Protein AF-A0A1V3FPB1-F1 (afdb_monomer)

Radius of gyration: 21.56 Å; Cα contacts (8 Å, |Δi|>4): 449; chains: 1; bounding box: 82×45×50 Å

pLDDT: mean 92.17, std 13.86, range [39.84, 98.94]

Sequence (269 aa):
KDYQQQLERVFAETHEDAPASGDEGIRPAEDRDAAPKAPASTAISAEMLRAIGQAHLDVPEGFTVHPKLAALLERRAKMAVDGGIDWGFAELAAFGSLLMEGVPVRLAGQDSQRGTFTQRHSVFHDRITGETWAPLKHLSEDQAQFWVYNSLLSEYAALGFEYGYSVERSDALVLWEAQFGDFVNGAQTIIDEFISSADQKWSQTSSVVLLLPHGYEGQGPDHSSARIERFLQMCAEDNMRVVNPSTGANHFHVLREQAYARPRRPLIV

Solvent-accessible surface area (backbone atoms only — not comparable to full-atom values): 14692 Å² total; per-residue (Å²): 130,64,65,64,57,50,50,53,47,53,52,50,55,56,61,72,71,45,72,82,73,70,91,69,61,85,70,61,65,76,84,53,69,75,40,74,81,64,68,99,57,68,75,78,56,67,67,57,44,32,49,55,14,45,29,48,69,66,69,57,91,91,62,41,72,45,77,88,48,51,64,53,28,55,47,41,32,45,24,37,72,77,45,87,63,47,53,43,55,24,47,50,45,32,51,37,52,36,16,66,66,55,29,28,36,37,40,39,13,43,49,44,32,36,26,75,83,70,56,46,58,56,44,46,53,25,69,84,80,60,50,77,50,43,44,69,75,66,76,52,99,77,39,31,58,69,44,74,35,60,44,68,101,46,46,38,65,51,50,45,48,43,44,53,47,15,50,73,40,51,37,35,38,29,36,37,38,42,68,36,12,39,54,53,66,66,20,42,67,45,44,60,67,38,61,50,36,23,43,84,75,68,60,48,51,29,42,26,30,40,42,36,51,62,48,89,77,84,72,46,88,74,48,25,46,46,50,64,70,58,58,59,71,56,55,52,93,79,33,49,46,81,55,80,72,92,45,27,68,54,43,20,39,51,56,42,42,55,46,54,46,76,80,50,39,27,36,39,64

Secondary structure (DSSP, 8-state):
--HHHHHHHHHHHHHHSS-------S--GGGG--PPPPPS-S---HHHHHHHHHTTT-PPTT----HHHHHHHHHHHHHHHH----HHHHHHHHHHHHHHTT--EEEEETTTTT-TTS---SSEE-TTT--EE-GGGSS-TTPPPEEEEEPPS-HHHHHHHHHHHHHH-TTSEEEEE-SSGGGGGGGHHHIIIIITTHHHHH------EEE-----SSS-TTSS---HHHHHHH--TT--EE---SSHHHHHHHHHHHHH-SS---EE-

Foldseek 3Di:
DVVVVVVVVVVVVVVVPPDPPPPPDPPQLVVQQPADAADPALDDDLVQLLLLLVLLVCADPPFAFDPVCVVVSPVSNCCSNVNPDAQQSLQSSLQLVCQVVQFEEAEEEAVFCCALVSRHVQWTARPPPRDIDGSSCPSDPRGYHYHYDRDPPALQVQVLVLQVVQLNCVHHLGEYEYSALLCNVSNVCCVQVPQLPCCVVPVGAGLYEYHHHADDPPPDDSRHDNPLVVVVVSDDPPQAAEDDDPGSNVVSRVSNCSSNDPPRHYYYD

Mean predicted aligned error: 7.42 Å

InterPro domains:
  IPR005475 Transketolase-like, pyrimidine-binding domain [PF02779] (85-269)
  IPR005475 Transketolase-like, pyrimidine-binding domain [SM00861] (85-269)
  IPR011603 2-oxoglutarate dehydrogenase E1 component [PTHR23152] (2-269)
  IPR029061 Thiamin diphosphate-binding fold [SSF52518] (73-268)

Structure (mmCIF, N/CA/C/O backbone):
data_AF-A0A1V3FPB1-F1
#
_entry.id   AF-A0A1V3FPB1-F1
#
loop_
_atom_site.group_PDB
_atom_site.id
_atom_site.type_symbol
_atom_site.label_atom_id
_atom_site.label_alt_id
_atom_site.label_comp_id
_atom_site.label_asym_id
_atom_site.label_entity_id
_atom_site.label_seq_id
_atom_site.pdbx_PDB_ins_code
_atom_site.Cartn_x
_atom_site.Cartn_y
_atom_site.Cartn_z
_atom_site.occupancy
_atom_site.B_iso_or_equiv
_atom_site.auth_seq_id
_atom_site.auth_comp_id
_atom_site.auth_asym_id
_atom_site.auth_atom_id
_atom_site.pdbx_PDB_model_num
ATOM 1 N N . LYS A 1 1 ? 58.758 -1.751 9.151 1.00 55.22 1 LYS A N 1
ATOM 2 C CA . LYS A 1 1 ? 58.791 -3.097 8.527 1.00 55.22 1 LYS A CA 1
ATOM 3 C C . LYS A 1 1 ? 57.889 -4.112 9.242 1.00 55.22 1 LYS A C 1
ATOM 5 O O . LYS A 1 1 ? 57.584 -5.113 8.627 1.00 55.22 1 LYS A O 1
ATOM 10 N N . ASP A 1 2 ? 57.412 -3.825 10.458 1.00 70.88 2 ASP A N 1
ATOM 11 C CA . ASP A 1 2 ? 56.611 -4.752 11.284 1.00 70.88 2 ASP A CA 1
ATOM 12 C C . ASP A 1 2 ? 55.082 -4.665 11.043 1.00 70.88 2 ASP A C 1
ATOM 14 O O . ASP A 1 2 ? 54.335 -5.614 11.236 1.00 70.88 2 ASP A O 1
ATOM 18 N N . TYR A 1 3 ? 54.601 -3.521 10.540 1.00 64.44 3 TYR A N 1
ATOM 19 C CA . TYR A 1 3 ? 53.162 -3.260 10.387 1.00 64.44 3 TYR A CA 1
ATOM 20 C C . TYR A 1 3 ? 52.500 -4.068 9.257 1.00 64.44 3 TYR A C 1
ATOM 22 O O . TYR A 1 3 ? 51.349 -4.477 9.360 1.00 64.44 3 TYR A O 1
ATOM 30 N N . GLN A 1 4 ? 53.240 -4.324 8.175 1.00 71.75 4 GLN A N 1
ATOM 31 C CA . GLN A 1 4 ? 52.751 -5.105 7.035 1.00 71.75 4 GLN A CA 1
ATOM 32 C C . GLN A 1 4 ? 52.576 -6.583 7.403 1.00 71.75 4 GLN A C 1
ATOM 34 O O . GLN A 1 4 ? 51.576 -7.186 7.038 1.00 71.75 4 GLN A O 1
ATOM 39 N N . GLN A 1 5 ? 53.495 -7.123 8.208 1.00 80.06 5 GLN A N 1
ATOM 40 C CA . GLN A 1 5 ? 53.397 -8.489 8.724 1.00 80.06 5 GLN A CA 1
ATOM 41 C C . GLN A 1 5 ? 52.265 -8.635 9.743 1.00 80.06 5 GLN A C 1
ATOM 43 O O . GLN A 1 5 ? 51.590 -9.659 9.757 1.00 80.06 5 GLN A O 1
ATOM 48 N N . GLN A 1 6 ? 52.005 -7.608 10.559 1.00 76.56 6 GLN A N 1
ATOM 49 C CA . GLN A 1 6 ? 50.825 -7.593 11.426 1.00 76.56 6 GLN A CA 1
ATOM 50 C C . GLN A 1 6 ? 49.515 -7.576 10.632 1.00 76.56 6 GLN A C 1
ATOM 52 O O . GLN A 1 6 ? 48.596 -8.302 10.992 1.00 76.56 6 GLN A O 1
ATOM 57 N N . LEU A 1 7 ? 49.431 -6.803 9.544 1.00 73.25 7 LEU A N 1
ATOM 58 C CA . LEU A 1 7 ? 48.248 -6.784 8.678 1.00 73.25 7 LEU A CA 1
ATOM 59 C C . LEU A 1 7 ? 48.023 -8.124 7.972 1.00 73.25 7 LEU A C 1
ATOM 61 O O . LEU A 1 7 ? 46.902 -8.618 7.970 1.00 73.25 7 LEU A O 1
ATOM 65 N N . GLU A 1 8 ? 49.076 -8.731 7.422 1.00 77.62 8 GLU A N 1
ATOM 66 C CA . GLU A 1 8 ? 48.990 -10.054 6.786 1.00 77.62 8 GLU A CA 1
ATOM 67 C C . GLU A 1 8 ? 48.598 -11.143 7.786 1.00 77.62 8 GLU A C 1
ATOM 69 O O . GLU A 1 8 ? 47.796 -12.017 7.467 1.00 77.62 8 GLU A O 1
ATOM 74 N N . ARG A 1 9 ? 49.104 -11.061 9.020 1.00 79.44 9 ARG A N 1
ATOM 75 C CA . ARG A 1 9 ? 48.753 -11.997 10.087 1.00 79.44 9 ARG A CA 1
ATOM 76 C C . ARG A 1 9 ? 47.295 -11.856 10.523 1.00 79.44 9 ARG A C 1
ATOM 78 O O . ARG A 1 9 ? 46.610 -12.863 10.624 1.00 79.44 9 ARG A O 1
ATOM 85 N N . VAL A 1 10 ? 46.810 -10.631 10.740 1.00 75.12 10 VAL A N 1
ATOM 86 C CA . VAL A 1 10 ? 45.398 -10.385 11.089 1.00 75.12 10 VAL A CA 1
ATOM 87 C C . VAL A 1 10 ? 44.476 -10.804 9.938 1.00 75.12 10 VAL A C 1
ATOM 89 O O . VAL A 1 10 ? 43.414 -11.376 10.172 1.00 75.12 10 VAL A O 1
ATOM 92 N N . PHE A 1 11 ? 44.893 -10.578 8.689 1.00 72.75 11 PHE A N 1
ATOM 93 C CA . PHE A 1 11 ? 44.165 -11.038 7.506 1.00 72.75 11 PHE A CA 1
ATOM 94 C C . PHE A 1 11 ? 44.093 -12.571 7.428 1.00 72.75 11 PHE A C 1
ATOM 96 O O . PHE A 1 11 ? 43.028 -13.108 7.151 1.00 72.75 11 PHE A O 1
ATOM 103 N N . ALA A 1 12 ? 45.187 -13.279 7.721 1.00 74.25 12 ALA A N 1
ATOM 104 C CA . ALA A 1 12 ? 45.201 -14.741 7.760 1.00 74.25 12 ALA A CA 1
ATOM 105 C C . ALA A 1 12 ? 44.348 -15.308 8.912 1.00 74.25 12 ALA A C 1
ATOM 107 O O . ALA A 1 12 ? 43.534 -16.196 8.679 1.00 74.25 12 ALA A O 1
ATOM 108 N N . GLU A 1 13 ? 44.465 -14.746 10.121 1.00 75.31 13 GLU A N 1
ATOM 109 C CA . GLU A 1 13 ? 43.684 -15.163 11.299 1.00 75.31 13 GLU A CA 1
ATOM 110 C C . GLU A 1 13 ? 42.169 -14.967 11.066 1.00 75.31 13 GLU A C 1
ATOM 112 O O . GLU A 1 13 ? 41.367 -15.833 11.400 1.00 75.31 13 GLU A O 1
ATOM 117 N N . THR A 1 14 ? 41.764 -13.876 10.404 1.00 64.56 14 THR A N 1
ATOM 118 C CA . THR A 1 14 ? 40.348 -13.630 10.053 1.00 64.56 14 THR A CA 1
ATOM 119 C C . THR A 1 14 ? 39.824 -14.487 8.900 1.00 64.56 14 THR A C 1
ATOM 121 O O . THR A 1 14 ? 38.613 -14.681 8.802 1.00 64.56 14 THR A O 1
ATOM 124 N N . HIS A 1 15 ? 40.700 -15.008 8.038 1.00 64.88 15 HIS A N 1
ATOM 125 C CA . HIS A 1 15 ? 40.320 -15.932 6.967 1.00 64.88 15 HIS A CA 1
ATOM 126 C C . HIS A 1 15 ? 40.145 -17.370 7.470 1.00 64.88 15 HIS A C 1
ATOM 128 O O . HIS A 1 15 ? 39.297 -18.089 6.950 1.00 64.88 15 HIS A O 1
ATOM 134 N N . GLU A 1 16 ? 40.935 -17.789 8.465 1.00 55.69 16 GLU A N 1
ATOM 135 C CA . GLU A 1 16 ? 40.869 -19.143 9.034 1.00 55.69 16 GLU A CA 1
ATOM 136 C C . GLU A 1 16 ? 39.720 -19.316 10.046 1.00 55.69 16 GLU A C 1
ATOM 138 O O . GLU A 1 16 ? 39.147 -20.402 10.118 1.00 55.69 16 GLU A O 1
ATOM 143 N N . ASP A 1 17 ? 39.331 -18.252 10.763 1.00 49.91 17 ASP A N 1
ATOM 144 C CA . ASP A 1 17 ? 38.217 -18.264 11.733 1.00 49.91 17 ASP A CA 1
ATOM 145 C C . ASP A 1 17 ? 36.856 -17.856 11.138 1.00 49.91 17 ASP A C 1
ATOM 147 O O . ASP A 1 17 ? 35.832 -17.867 11.833 1.00 49.91 17 ASP A O 1
ATOM 151 N N . ALA A 1 18 ? 36.802 -17.508 9.850 1.00 42.56 18 ALA A N 1
ATOM 152 C CA . ALA A 1 18 ? 35.526 -17.376 9.169 1.00 42.56 18 ALA A CA 1
ATOM 153 C C . ALA A 1 18 ? 34.916 -18.784 9.043 1.00 42.56 18 ALA A C 1
ATOM 155 O O . ALA A 1 18 ? 35.534 -19.650 8.416 1.00 42.56 18 ALA A O 1
ATOM 156 N N . PRO A 1 19 ? 33.715 -19.059 9.600 1.00 44.69 19 PRO A N 1
ATOM 157 C CA . PRO A 1 19 ? 33.009 -20.276 9.228 1.00 44.69 19 PRO A CA 1
ATOM 158 C C . PRO A 1 19 ? 32.942 -20.270 7.709 1.00 44.69 19 PRO A C 1
ATOM 160 O O . PRO A 1 19 ? 32.634 -19.219 7.149 1.00 44.69 19 PRO A O 1
ATOM 163 N N . ALA A 1 20 ? 33.285 -21.392 7.066 1.00 45.34 20 ALA A N 1
ATOM 164 C CA . ALA A 1 20 ? 33.172 -21.535 5.624 1.00 45.34 20 ALA A CA 1
ATOM 165 C C . ALA A 1 20 ? 31.785 -21.026 5.232 1.00 45.34 20 ALA A C 1
ATOM 167 O O . ALA A 1 20 ? 30.780 -21.698 5.473 1.00 45.34 20 ALA A O 1
ATOM 168 N N . SER A 1 21 ? 31.728 -19.790 4.731 1.00 46.03 21 SER A N 1
ATOM 169 C CA . SER A 1 21 ? 30.530 -19.244 4.142 1.00 46.03 21 SER A CA 1
ATOM 170 C C . SER A 1 21 ? 30.320 -20.180 2.983 1.00 46.03 21 SER A C 1
ATOM 172 O O . SER A 1 21 ? 31.129 -20.184 2.051 1.00 46.03 21 SER A O 1
ATOM 174 N N . GLY A 1 22 ? 29.338 -21.071 3.133 1.00 39.84 22 GLY A N 1
ATOM 175 C CA . GLY A 1 22 ? 28.936 -21.953 2.064 1.00 39.84 22 GLY A CA 1
ATOM 176 C C . GLY A 1 22 ? 28.881 -21.100 0.814 1.00 39.84 22 GLY A C 1
ATOM 177 O O . GLY A 1 22 ? 28.369 -19.978 0.853 1.00 39.84 22 GLY A O 1
ATOM 178 N N . ASP A 1 23 ? 29.502 -21.607 -0.241 1.00 42.16 23 ASP A N 1
ATOM 179 C CA . ASP A 1 23 ? 29.304 -21.152 -1.604 1.00 42.16 23 ASP A CA 1
ATOM 180 C C . ASP A 1 23 ? 27.826 -21.361 -1.953 1.00 42.16 23 ASP A C 1
ATOM 182 O O . ASP A 1 23 ? 27.422 -22.264 -2.673 1.00 42.16 23 ASP A O 1
ATOM 186 N N . GLU A 1 24 ? 26.984 -20.561 -1.324 1.00 42.88 24 GLU A N 1
ATOM 187 C CA . GLU A 1 24 ? 25.647 -20.277 -1.752 1.00 42.88 24 GLU A CA 1
ATOM 188 C C . GLU A 1 24 ? 25.773 -18.966 -2.501 1.00 42.88 24 GLU A C 1
ATOM 190 O O . GLU A 1 24 ? 25.314 -17.908 -2.064 1.00 42.88 24 GLU A O 1
ATOM 195 N N . GLY A 1 25 ? 26.423 -19.045 -3.668 1.00 46.31 25 GLY A N 1
ATOM 196 C CA . GLY A 1 25 ? 26.103 -18.129 -4.749 1.00 46.31 25 GLY A CA 1
ATOM 197 C C . GLY A 1 25 ? 24.585 -17.960 -4.828 1.00 46.31 25 GLY A C 1
ATOM 198 O O . GLY A 1 25 ? 23.847 -18.869 -4.444 1.00 46.31 25 GLY A O 1
ATOM 199 N N . ILE A 1 26 ? 24.136 -16.775 -5.260 1.00 48.41 26 ILE A N 1
ATOM 200 C CA . ILE A 1 26 ? 22.721 -16.380 -5.369 1.00 48.41 26 ILE A CA 1
ATOM 201 C C . ILE A 1 26 ? 21.882 -17.604 -5.751 1.00 48.41 26 ILE A C 1
ATOM 203 O O . ILE A 1 26 ? 21.909 -18.043 -6.902 1.00 48.41 26 ILE A O 1
ATOM 207 N N . ARG A 1 27 ? 21.213 -18.212 -4.758 1.00 46.31 27 ARG A N 1
ATOM 208 C CA . ARG A 1 27 ? 20.414 -19.413 -5.002 1.00 46.31 27 ARG A CA 1
ATOM 209 C C . ARG A 1 27 ? 19.373 -19.041 -6.063 1.00 46.31 27 ARG A C 1
ATOM 211 O O . ARG A 1 27 ? 18.762 -17.976 -5.908 1.00 46.31 27 ARG A O 1
ATOM 218 N N . PRO A 1 28 ? 19.165 -19.861 -7.108 1.00 48.88 28 PRO A N 1
ATOM 219 C CA . PRO A 1 28 ? 18.170 -19.577 -8.134 1.00 48.88 28 PRO A CA 1
ATOM 220 C C . PRO A 1 28 ? 16.825 -19.214 -7.497 1.00 48.88 28 PRO A C 1
ATOM 222 O O . PRO A 1 28 ? 16.417 -19.826 -6.508 1.00 48.88 28 PRO A O 1
ATOM 225 N N . ALA A 1 29 ? 16.136 -18.212 -8.048 1.00 51.84 29 ALA A N 1
ATOM 226 C CA . ALA A 1 29 ? 14.893 -17.670 -7.488 1.00 51.84 29 ALA A CA 1
ATOM 227 C C . ALA A 1 29 ? 13.784 -18.724 -7.275 1.00 51.84 29 ALA A C 1
ATOM 229 O O . ALA A 1 29 ? 12.866 -18.483 -6.486 1.00 51.84 29 ALA A O 1
ATOM 230 N N . GLU A 1 30 ? 13.887 -19.870 -7.955 1.00 50.44 30 GLU A N 1
ATOM 231 C CA . GLU A 1 30 ? 12.985 -21.022 -7.879 1.00 50.44 30 GLU A CA 1
ATOM 232 C C . GLU A 1 30 ? 13.080 -21.779 -6.540 1.00 50.44 30 GLU A C 1
ATOM 234 O O . GLU A 1 30 ? 12.057 -22.218 -6.021 1.00 50.44 30 GLU A O 1
ATOM 239 N N . ASP A 1 31 ? 14.259 -21.845 -5.908 1.00 46.16 31 ASP A N 1
ATOM 240 C CA . ASP A 1 31 ? 14.474 -22.583 -4.646 1.00 46.16 31 ASP A CA 1
ATOM 241 C C . ASP A 1 31 ? 14.017 -21.811 -3.391 1.00 46.16 31 ASP A C 1
ATOM 243 O O . ASP A 1 31 ? 14.118 -22.304 -2.265 1.00 46.16 31 ASP A O 1
ATOM 247 N N . ARG A 1 32 ? 13.519 -20.579 -3.561 1.00 55.09 32 ARG A N 1
ATOM 248 C CA . ARG A 1 32 ? 13.090 -19.686 -2.468 1.00 55.09 32 ARG A CA 1
ATOM 249 C C . ARG A 1 32 ? 11.575 -19.530 -2.357 1.00 55.09 32 ARG A C 1
ATOM 251 O O . ARG A 1 32 ? 11.127 -18.697 -1.572 1.00 55.09 32 ARG A O 1
ATOM 258 N N . ASP A 1 33 ? 10.772 -20.238 -3.148 1.00 61.22 33 ASP A N 1
ATOM 259 C CA . ASP A 1 33 ? 9.327 -19.986 -3.212 1.00 61.22 33 ASP A CA 1
ATOM 260 C C . ASP A 1 33 ? 8.574 -20.671 -2.056 1.00 61.22 33 ASP A C 1
ATOM 262 O O . ASP A 1 33 ? 7.976 -21.734 -2.198 1.00 61.22 33 ASP A O 1
ATOM 266 N N . ALA A 1 34 ? 8.646 -20.061 -0.870 1.00 64.19 34 ALA A N 1
ATOM 267 C CA . ALA A 1 34 ? 7.952 -20.502 0.343 1.00 64.19 34 ALA A CA 1
ATOM 268 C C . ALA A 1 34 ? 6.519 -19.942 0.455 1.00 64.19 34 ALA A C 1
ATOM 270 O O . ALA A 1 34 ? 5.889 -20.056 1.507 1.00 64.19 34 ALA A O 1
ATOM 271 N N . ALA A 1 35 ? 6.012 -19.298 -0.600 1.00 64.62 35 ALA A N 1
ATOM 272 C CA . ALA A 1 35 ? 4.719 -18.636 -0.561 1.00 64.62 35 ALA A CA 1
ATOM 273 C C . ALA A 1 35 ? 3.552 -19.635 -0.470 1.00 64.62 35 ALA A C 1
ATOM 275 O O . ALA A 1 35 ? 3.616 -20.724 -1.053 1.00 64.62 35 ALA A O 1
ATOM 276 N N . PRO A 1 36 ? 2.450 -19.263 0.206 1.00 74.31 36 PRO A N 1
ATOM 277 C CA . PRO A 1 36 ? 1.227 -20.049 0.189 1.00 74.31 36 PRO A CA 1
ATOM 278 C C . PRO A 1 36 ? 0.732 -20.287 -1.241 1.00 74.31 36 PRO A C 1
ATOM 280 O O . PRO A 1 36 ? 0.896 -19.452 -2.135 1.00 74.31 36 PRO A O 1
ATOM 283 N N . LYS A 1 37 ? 0.088 -21.436 -1.463 1.00 81.12 37 LYS A N 1
ATOM 284 C CA . LYS A 1 37 ? -0.478 -21.777 -2.770 1.00 81.12 37 LYS A CA 1
ATOM 285 C C . LYS A 1 37 ? -1.505 -20.720 -3.186 1.00 81.12 37 LYS A C 1
ATOM 287 O O . LYS A 1 37 ? -2.468 -20.485 -2.462 1.00 81.12 37 LYS A O 1
ATOM 292 N N . ALA A 1 38 ? -1.326 -20.163 -4.384 1.00 85.75 38 ALA A N 1
ATOM 293 C CA . ALA A 1 38 ? -2.234 -19.171 -4.946 1.00 85.75 38 ALA A CA 1
ATOM 294 C C . ALA A 1 38 ? -3.698 -19.667 -4.946 1.00 85.75 38 ALA A C 1
ATOM 296 O O . ALA A 1 38 ? -3.962 -20.791 -5.404 1.00 85.75 38 ALA A O 1
ATOM 297 N N . PRO A 1 39 ? -4.660 -18.858 -4.463 1.00 88.44 39 PRO A N 1
ATOM 298 C CA . PRO A 1 39 ? -6.073 -19.192 -4.547 1.00 88.44 39 PRO A CA 1
ATOM 299 C C . PRO A 1 39 ? -6.552 -19.143 -6.004 1.00 88.44 39 PRO A C 1
ATOM 301 O O . PRO A 1 39 ? -5.965 -18.484 -6.860 1.00 88.44 39 PRO A O 1
ATOM 304 N N . ALA A 1 40 ? -7.669 -19.814 -6.294 1.00 89.12 40 ALA A N 1
ATOM 305 C CA . ALA A 1 40 ? -8.264 -19.815 -7.636 1.00 89.12 40 ALA A CA 1
ATOM 306 C C . ALA A 1 40 ? -8.829 -18.442 -8.061 1.00 89.12 40 ALA A C 1
ATOM 308 O O . ALA A 1 40 ? -9.118 -18.227 -9.236 1.00 89.12 40 ALA A O 1
ATOM 309 N N . SER A 1 41 ? -9.034 -17.531 -7.108 1.00 95.06 41 SER A N 1
ATOM 310 C CA . SER A 1 41 ? -9.552 -16.185 -7.331 1.00 95.06 41 SER A CA 1
ATOM 311 C C . SER A 1 41 ? -9.016 -15.232 -6.266 1.00 95.06 41 SER A C 1
ATOM 313 O O . SER A 1 41 ? -8.763 -15.639 -5.135 1.00 95.06 41 SER A O 1
ATOM 315 N N . THR A 1 42 ? -8.903 -13.949 -6.609 1.00 97.69 42 THR A N 1
ATOM 316 C CA . THR A 1 42 ? -8.612 -12.874 -5.651 1.00 97.69 42 THR A CA 1
ATOM 317 C C . THR A 1 42 ? -9.850 -12.424 -4.871 1.00 97.69 42 THR A C 1
ATOM 319 O O . THR A 1 42 ? -9.731 -11.577 -3.991 1.00 97.69 42 THR A O 1
ATOM 322 N N . ALA A 1 43 ? -11.041 -12.957 -5.156 1.00 98.00 43 ALA A N 1
ATOM 323 C CA . ALA A 1 43 ? -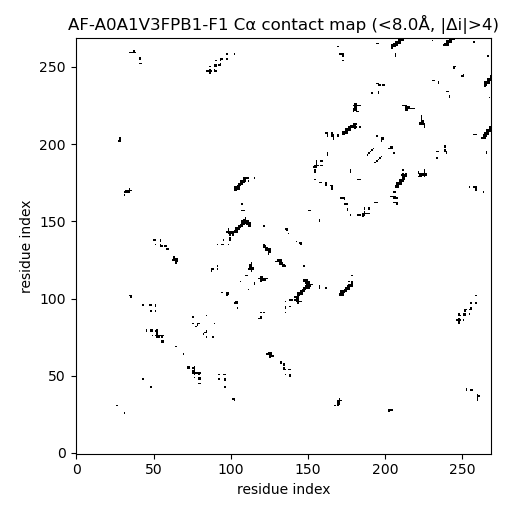12.230 -12.699 -4.349 1.00 98.00 43 ALA A CA 1
ATOM 324 C C . ALA A 1 43 ? -12.081 -13.257 -2.922 1.00 98.00 43 ALA A C 1
ATOM 326 O O . ALA A 1 43 ? -11.404 -14.261 -2.708 1.00 98.00 43 ALA A O 1
ATOM 327 N N . ILE A 1 44 ? -12.744 -12.614 -1.959 1.00 98.12 44 ILE A N 1
ATOM 328 C CA . ILE A 1 44 ? -12.822 -13.060 -0.560 1.00 98.12 44 ILE A CA 1
ATOM 329 C C . ILE A 1 44 ? -14.281 -13.250 -0.157 1.00 98.12 44 ILE A C 1
ATOM 331 O O . ILE A 1 44 ? -15.185 -12.708 -0.798 1.00 98.12 44 ILE A O 1
ATOM 335 N N . SER A 1 45 ? -14.519 -14.018 0.905 1.00 98.00 45 SER A N 1
ATOM 336 C CA . SER A 1 45 ? -15.871 -14.206 1.422 1.00 98.00 45 SER A CA 1
ATOM 337 C C . SER A 1 45 ? -16.394 -12.947 2.120 1.00 98.00 45 SER A C 1
ATOM 339 O O . SER A 1 45 ? -15.627 -12.122 2.631 1.00 98.00 45 SER A O 1
ATOM 341 N N . ALA A 1 46 ? -17.720 -12.806 2.177 1.00 98.19 46 ALA A N 1
ATOM 342 C CA . ALA A 1 46 ? -18.355 -11.718 2.917 1.00 98.19 46 ALA A CA 1
ATOM 343 C C . ALA A 1 46 ? -18.045 -11.806 4.422 1.00 98.19 46 ALA A C 1
ATOM 345 O O . ALA A 1 46 ? -17.933 -10.783 5.094 1.00 98.19 46 ALA A O 1
ATOM 346 N N . GLU A 1 47 ? -17.867 -13.020 4.948 1.00 98.31 47 GLU A N 1
ATOM 347 C CA . GLU A 1 47 ? -17.473 -13.277 6.333 1.00 98.31 47 GLU A CA 1
ATOM 348 C C . GLU A 1 47 ? -16.072 -12.735 6.625 1.00 98.31 47 GLU A C 1
ATOM 350 O O . GLU A 1 47 ? -15.882 -12.064 7.637 1.00 98.31 47 GLU A O 1
ATOM 355 N N . MET A 1 48 ? -15.111 -12.967 5.724 1.00 98.38 48 MET A N 1
ATOM 356 C CA . MET A 1 48 ? -13.749 -12.448 5.861 1.00 98.38 48 MET A CA 1
ATOM 357 C C . MET A 1 48 ? -13.737 -10.919 5.805 1.00 98.38 48 MET A C 1
ATOM 359 O O . MET A 1 48 ? -13.147 -10.273 6.668 1.00 98.38 48 MET A O 1
ATOM 363 N N . LEU A 1 49 ? -14.445 -10.324 4.840 1.00 98.69 49 LEU A N 1
ATOM 364 C CA . LEU A 1 49 ? -14.563 -8.868 4.751 1.00 98.69 49 LEU A CA 1
ATOM 365 C C . LEU A 1 49 ? -15.189 -8.274 6.023 1.00 98.69 49 LEU A C 1
ATOM 367 O O . LEU A 1 49 ? -14.685 -7.282 6.554 1.00 98.69 49 LEU A O 1
ATOM 371 N N . ARG A 1 50 ? -16.251 -8.903 6.548 1.00 98.50 50 ARG A N 1
ATOM 372 C CA . ARG A 1 50 ? -16.895 -8.503 7.805 1.00 98.50 50 ARG A CA 1
ATOM 373 C C . ARG A 1 50 ? -15.940 -8.596 8.990 1.00 98.50 50 ARG A C 1
ATOM 375 O O . ARG A 1 50 ? -15.937 -7.673 9.795 1.00 98.50 50 ARG A O 1
ATOM 382 N N . ALA A 1 51 ? -15.133 -9.653 9.092 1.00 98.44 51 ALA A N 1
ATOM 383 C CA . ALA A 1 51 ? -14.136 -9.793 10.155 1.00 98.44 51 ALA A CA 1
ATOM 384 C C . ALA A 1 51 ? -13.112 -8.644 10.123 1.00 98.44 51 ALA A C 1
ATOM 386 O O . ALA A 1 51 ? -12.843 -8.025 11.150 1.00 98.44 51 ALA A O 1
ATOM 387 N N . ILE A 1 52 ? -12.627 -8.273 8.933 1.00 98.69 52 ILE A N 1
ATOM 388 C CA . ILE A 1 52 ? -11.701 -7.140 8.759 1.00 98.69 52 ILE A CA 1
ATOM 389 C C . ILE A 1 52 ? -12.360 -5.805 9.147 1.00 98.69 52 ILE A C 1
ATOM 391 O O . ILE A 1 52 ? -11.731 -4.945 9.770 1.00 98.69 52 ILE A O 1
ATOM 395 N N . GLY A 1 53 ? -13.635 -5.616 8.797 1.00 98.31 53 GLY A N 1
ATOM 396 C CA . GLY A 1 53 ? -14.414 -4.458 9.234 1.00 98.31 53 GLY A CA 1
ATOM 397 C C . GLY A 1 53 ? -14.596 -4.415 10.751 1.00 98.31 53 GLY A C 1
ATOM 398 O O . GLY A 1 53 ? -14.372 -3.372 11.361 1.00 98.31 53 GLY A O 1
ATOM 399 N N . GLN A 1 54 ? -14.954 -5.547 11.359 1.00 98.19 54 GLN A N 1
ATOM 400 C CA . GLN A 1 54 ? -15.198 -5.676 12.796 1.00 98.19 54 GLN A CA 1
ATOM 401 C C . GLN A 1 54 ? -13.940 -5.412 13.627 1.00 98.19 54 GLN A C 1
ATOM 403 O O . GLN A 1 54 ? -14.036 -4.729 14.640 1.00 98.19 54 GLN A O 1
ATOM 408 N N . ALA A 1 55 ? -12.762 -5.816 13.147 1.00 98.06 55 ALA A N 1
ATOM 409 C CA . ALA A 1 55 ? -11.491 -5.559 13.825 1.00 98.06 55 ALA A CA 1
ATOM 410 C C . ALA A 1 55 ? -11.217 -4.065 14.083 1.00 98.06 55 ALA A C 1
ATOM 412 O O . ALA A 1 55 ? -10.464 -3.712 14.985 1.00 98.06 55 ALA A O 1
ATOM 413 N N . HIS A 1 56 ? -11.840 -3.158 13.320 1.00 97.94 56 HIS A N 1
ATOM 414 C CA . HIS A 1 56 ? -11.755 -1.715 13.562 1.00 97.94 56 HIS A CA 1
ATOM 415 C C . HIS A 1 56 ? -12.588 -1.249 14.767 1.00 97.94 56 HIS A C 1
ATOM 417 O O . HIS A 1 56 ? -12.405 -0.130 15.234 1.00 97.94 56 HIS A O 1
ATOM 423 N N . LEU A 1 57 ? -13.500 -2.069 15.281 1.00 97.19 57 LEU A N 1
ATOM 424 C CA . LEU A 1 57 ? -14.275 -1.797 16.494 1.00 97.19 57 LEU A CA 1
ATOM 425 C C . LEU A 1 57 ? -13.717 -2.509 17.727 1.00 97.19 57 LEU A C 1
ATOM 427 O O . LEU A 1 57 ? -14.103 -2.162 18.843 1.00 97.19 57 LEU A O 1
ATOM 431 N N . ASP A 1 58 ? -12.781 -3.438 17.541 1.00 96.44 58 ASP A N 1
ATOM 432 C CA . ASP A 1 58 ? -12.156 -4.218 18.609 1.00 96.44 58 ASP A CA 1
ATOM 433 C C . ASP A 1 58 ? -11.017 -3.415 19.265 1.00 96.44 58 ASP A C 1
ATOM 435 O O . ASP A 1 58 ? -9.844 -3.797 19.288 1.00 96.44 58 ASP A O 1
ATOM 439 N N . VAL A 1 59 ? -11.384 -2.230 19.755 1.00 96.94 59 VAL A N 1
ATOM 440 C CA . VAL A 1 59 ? -10.499 -1.299 20.453 1.00 96.94 59 VAL A CA 1
ATOM 441 C C . VAL A 1 59 ? -10.056 -1.938 21.779 1.00 96.94 59 VAL A C 1
ATOM 443 O O . VAL A 1 59 ? -10.921 -2.361 22.551 1.00 96.94 59 VAL A O 1
ATOM 446 N N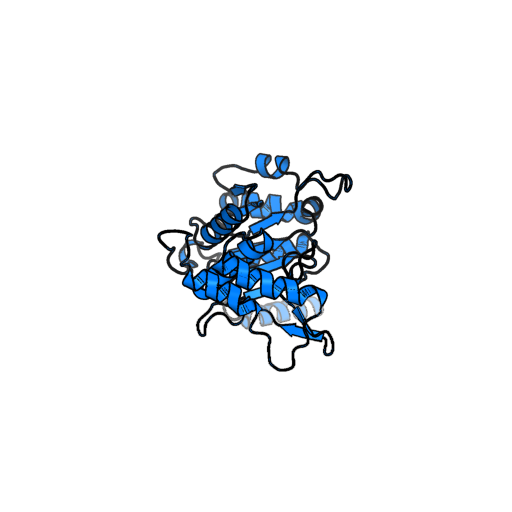 . PRO A 1 60 ? -8.743 -1.999 22.083 1.00 96.81 60 PRO A N 1
ATOM 447 C CA . PRO A 1 60 ? -8.256 -2.591 23.324 1.00 96.81 60 PRO A CA 1
ATOM 448 C C . PRO A 1 60 ? -8.834 -1.913 24.567 1.00 96.81 60 PRO A C 1
ATOM 450 O O . PRO A 1 60 ? -9.080 -0.704 24.581 1.00 96.81 60 PRO A O 1
ATOM 453 N N . GLU A 1 61 ? -9.010 -2.684 25.640 1.00 96.31 61 GLU A N 1
ATOM 454 C CA . GLU A 1 61 ? -9.445 -2.135 26.922 1.00 96.31 61 GLU A CA 1
ATOM 455 C C . GLU A 1 61 ? -8.484 -1.030 27.388 1.00 96.31 61 GLU A C 1
ATOM 457 O O . GLU A 1 61 ? -7.266 -1.192 27.369 1.00 96.31 61 GLU A O 1
ATOM 462 N N . GLY A 1 62 ? -9.041 0.117 27.784 1.00 96.06 62 GLY A N 1
ATOM 463 C CA . GLY A 1 62 ? -8.265 1.286 28.202 1.00 96.06 62 GLY A CA 1
ATOM 464 C C . GLY A 1 62 ? -7.756 2.176 27.061 1.00 96.06 62 GLY A C 1
ATOM 465 O O . GLY A 1 62 ? -7.298 3.281 27.349 1.00 96.06 62 GLY A O 1
ATOM 466 N N . PHE A 1 63 ? -7.890 1.769 25.792 1.00 98.06 63 PHE A N 1
ATOM 467 C CA . PHE A 1 63 ? -7.433 2.573 24.659 1.00 98.06 63 PHE A CA 1
ATOM 468 C C . PHE A 1 63 ? -8.395 3.733 24.349 1.00 98.06 63 PHE A C 1
ATOM 470 O O . PHE A 1 63 ? -9.578 3.548 24.047 1.00 98.06 63 PHE A O 1
ATOM 477 N N . THR A 1 64 ? -7.884 4.961 24.365 1.00 97.94 64 THR A N 1
ATOM 478 C CA . THR A 1 64 ? -8.636 6.190 24.099 1.00 97.94 64 THR A CA 1
ATOM 479 C C . THR A 1 64 ? -8.470 6.629 22.647 1.00 97.94 64 THR A C 1
ATOM 481 O O . THR A 1 64 ? -7.548 7.369 22.291 1.00 97.94 64 THR A O 1
ATOM 484 N N . VAL A 1 65 ? -9.416 6.232 21.793 1.00 97.31 65 VAL A N 1
ATOM 485 C CA . VAL A 1 65 ? -9.448 6.645 20.380 1.00 97.31 65 VAL A CA 1
ATOM 486 C C . VAL A 1 65 ? -9.625 8.163 20.255 1.00 97.31 65 VAL A C 1
ATOM 488 O O . VAL A 1 65 ? -10.457 8.787 20.920 1.00 97.31 65 VAL A O 1
ATOM 491 N N . HIS A 1 66 ? -8.873 8.788 19.345 1.00 96.19 66 HIS A N 1
ATOM 492 C CA . HIS A 1 66 ? -9.069 10.199 19.025 1.00 96.19 66 HIS A CA 1
ATOM 493 C C . HIS A 1 66 ? -10.497 10.442 18.469 1.00 96.19 66 HIS A C 1
ATOM 495 O O . HIS A 1 66 ? -10.876 9.793 17.496 1.00 96.19 66 HIS A O 1
ATOM 501 N N . PRO A 1 67 ? -11.283 11.420 18.969 1.00 93.62 67 PRO A N 1
ATOM 502 C CA . PRO A 1 67 ? -12.701 11.571 18.606 1.00 93.62 67 PRO A CA 1
ATOM 503 C C . PRO A 1 67 ? -12.984 11.735 17.110 1.00 93.62 67 PRO A C 1
ATOM 505 O O . PRO A 1 67 ? -13.991 11.244 16.614 1.00 93.62 67 PRO A O 1
ATOM 508 N N . LYS A 1 68 ? -12.078 12.385 16.365 1.00 91.62 68 LYS A N 1
ATOM 509 C CA . LYS A 1 68 ? -12.208 12.517 14.900 1.00 91.62 68 LYS A CA 1
ATOM 510 C C . LYS A 1 68 ? -12.049 11.187 14.145 1.00 91.62 68 LYS A C 1
ATOM 512 O O . LYS A 1 68 ? -12.412 11.128 12.978 1.00 91.62 68 LYS A O 1
ATOM 517 N N . LEU A 1 69 ? -11.498 10.155 14.787 1.00 95.62 69 LEU A N 1
ATOM 518 C CA . LEU A 1 69 ? -11.230 8.845 14.191 1.00 95.62 69 LEU A CA 1
ATOM 519 C C . LEU A 1 69 ? -12.271 7.786 14.572 1.00 95.62 69 LEU A C 1
ATOM 521 O O . LEU A 1 69 ? -12.427 6.823 13.831 1.00 95.62 69 LEU A O 1
ATOM 525 N N . ALA A 1 70 ? -13.029 7.976 15.657 1.00 95.06 70 ALA A N 1
ATOM 526 C CA . ALA A 1 70 ? -14.084 7.039 16.060 1.00 95.06 70 ALA A CA 1
ATOM 527 C C . ALA A 1 70 ? -15.112 6.809 14.934 1.00 95.06 70 ALA A C 1
ATOM 529 O O . ALA A 1 70 ? -15.409 5.674 14.573 1.00 95.06 70 ALA A O 1
ATOM 530 N N . ALA A 1 71 ? -15.549 7.891 14.279 1.00 95.38 71 ALA A N 1
ATOM 531 C CA . ALA A 1 71 ? -16.481 7.810 13.154 1.00 95.38 71 ALA A CA 1
ATOM 532 C C . ALA A 1 71 ? -15.907 7.076 11.924 1.00 95.38 71 ALA A C 1
ATOM 534 O O . ALA A 1 71 ? -16.668 6.534 11.124 1.00 95.38 71 ALA A O 1
ATOM 535 N N . LEU A 1 72 ? -14.580 7.064 11.743 1.00 96.44 72 LEU A N 1
ATOM 536 C CA . LEU A 1 72 ? -13.934 6.305 10.668 1.00 96.44 72 LEU A CA 1
ATOM 537 C C . LEU A 1 72 ? -13.977 4.799 10.960 1.00 96.44 72 LEU A C 1
ATOM 539 O O . LEU A 1 72 ? -14.289 4.025 10.058 1.00 96.44 72 LEU A O 1
ATOM 543 N N . LEU A 1 73 ? -13.703 4.395 12.204 1.00 97.44 73 LEU A N 1
ATOM 544 C CA . LEU A 1 73 ? -13.749 2.993 12.635 1.00 97.44 73 LEU A CA 1
ATOM 545 C C . LEU A 1 73 ? -15.146 2.389 12.426 1.00 97.44 73 LEU A C 1
ATOM 547 O O . LEU A 1 73 ? -15.290 1.371 11.750 1.00 97.44 73 LEU A O 1
ATOM 551 N N . GLU A 1 74 ? -16.184 3.080 12.907 1.00 97.56 74 GLU A N 1
ATOM 552 C CA . GLU A 1 74 ? -17.587 2.684 12.711 1.00 97.56 74 GLU A CA 1
ATOM 553 C C . GLU A 1 74 ? -17.964 2.601 11.231 1.00 97.56 74 GLU A C 1
ATOM 555 O O . GLU A 1 74 ? -18.636 1.662 10.796 1.00 97.56 74 GLU A O 1
ATOM 560 N N . ARG A 1 75 ? -17.498 3.564 10.425 1.00 97.88 75 ARG A N 1
ATOM 561 C CA . ARG A 1 75 ? -17.758 3.574 8.985 1.00 97.88 75 ARG A CA 1
ATOM 562 C C . ARG A 1 75 ? -17.146 2.363 8.287 1.00 97.88 75 ARG A C 1
ATOM 564 O O . ARG A 1 75 ? -17.809 1.807 7.421 1.00 97.88 75 ARG A O 1
ATOM 571 N N . ARG A 1 76 ? -15.937 1.932 8.659 1.00 98.06 76 ARG A N 1
ATOM 572 C CA . ARG A 1 76 ? -15.290 0.741 8.076 1.00 98.06 76 ARG A CA 1
ATOM 573 C C . ARG A 1 76 ? -16.041 -0.543 8.402 1.00 98.06 76 ARG A C 1
ATOM 575 O O . ARG A 1 76 ? -16.309 -1.330 7.498 1.00 98.06 76 ARG A O 1
ATOM 582 N N . ALA A 1 77 ? -16.460 -0.715 9.655 1.00 98.12 77 ALA A N 1
ATOM 583 C CA . ALA A 1 77 ? -17.298 -1.849 10.042 1.00 98.12 77 ALA A CA 1
ATOM 584 C C . ALA A 1 77 ? -18.616 -1.874 9.253 1.00 98.12 77 ALA A C 1
ATOM 586 O O . ALA A 1 77 ? -19.028 -2.921 8.756 1.00 98.12 77 ALA A O 1
ATOM 587 N N . LYS A 1 78 ? -19.236 -0.704 9.051 1.00 98.44 78 LYS A N 1
ATOM 588 C CA . LYS A 1 78 ? -20.443 -0.576 8.230 1.00 98.44 78 LYS A CA 1
ATOM 589 C C . LYS A 1 78 ? -20.185 -0.879 6.751 1.00 98.44 78 LYS A C 1
ATOM 591 O O . LYS A 1 78 ? -20.940 -1.639 6.156 1.00 98.44 78 LYS A O 1
ATOM 596 N N . MET A 1 79 ? -19.114 -0.338 6.166 1.00 98.50 79 MET A N 1
ATOM 597 C CA . MET A 1 79 ? -18.730 -0.583 4.767 1.00 98.50 79 MET A CA 1
ATOM 598 C C . MET A 1 79 ? -18.532 -2.072 4.472 1.00 98.50 79 MET A C 1
ATOM 600 O O . MET A 1 79 ? -18.876 -2.536 3.387 1.00 98.50 79 MET A O 1
ATOM 604 N N . ALA A 1 80 ? -18.008 -2.826 5.441 1.00 98.19 80 ALA A N 1
ATOM 605 C CA . ALA A 1 80 ? -17.787 -4.263 5.317 1.00 98.19 80 ALA A CA 1
ATOM 606 C C . ALA A 1 80 ? -19.080 -5.091 5.212 1.00 98.19 80 ALA A C 1
ATOM 608 O O . ALA A 1 80 ? -19.040 -6.228 4.746 1.00 98.19 80 ALA A O 1
ATOM 609 N N . VAL A 1 81 ? -20.214 -4.541 5.658 1.00 98.12 81 VAL A N 1
ATOM 610 C CA . VAL A 1 81 ? -21.521 -5.218 5.661 1.00 98.12 81 VAL A CA 1
ATOM 611 C C . VAL A 1 81 ? -22.449 -4.641 4.596 1.00 98.12 81 VAL A C 1
ATOM 613 O O . VAL A 1 81 ? -23.048 -5.395 3.833 1.00 98.12 81 VAL A O 1
ATOM 616 N N . ASP A 1 82 ? -22.539 -3.314 4.524 1.00 97.94 82 ASP A N 1
ATOM 617 C CA . ASP A 1 82 ? -23.518 -2.597 3.702 1.00 97.94 82 ASP A CA 1
ATOM 618 C C . ASP A 1 82 ? -22.972 -2.216 2.311 1.00 97.94 82 ASP A C 1
ATOM 620 O O . ASP A 1 82 ? -23.724 -1.765 1.446 1.00 97.94 82 ASP A O 1
ATOM 624 N N . GLY A 1 83 ? -21.664 -2.373 2.081 1.00 96.12 83 GLY A N 1
ATOM 625 C CA . GLY A 1 83 ? -20.983 -1.899 0.876 1.00 96.12 83 GLY A CA 1
ATOM 626 C C . GLY A 1 83 ? -20.635 -0.405 0.930 1.00 96.12 83 GLY A C 1
ATOM 627 O O . GLY A 1 83 ? -20.525 0.195 1.996 1.00 96.12 83 GLY A O 1
ATOM 628 N N . GLY A 1 84 ? -20.405 0.213 -0.236 1.00 96.88 84 GLY A N 1
ATOM 629 C CA . GLY A 1 84 ? -19.916 1.601 -0.304 1.00 96.88 84 GLY A CA 1
ATOM 630 C C . GLY A 1 84 ? -18.468 1.758 0.179 1.00 96.88 84 GLY A C 1
ATOM 631 O O . GLY A 1 84 ? -18.116 2.778 0.766 1.00 96.88 84 GLY A O 1
ATOM 632 N N . ILE A 1 85 ? -17.656 0.721 -0.040 1.00 98.31 85 ILE A N 1
ATOM 633 C CA . ILE A 1 85 ? -16.250 0.639 0.364 1.00 98.31 85 ILE A CA 1
ATOM 634 C C . ILE A 1 85 ? -15.436 1.716 -0.363 1.00 98.31 85 ILE A C 1
ATOM 636 O O . ILE A 1 85 ? -15.424 1.769 -1.595 1.00 98.31 85 ILE A O 1
ATOM 640 N N . ASP A 1 86 ? -14.754 2.564 0.406 1.00 98.19 86 ASP A N 1
ATOM 641 C CA . ASP A 1 86 ? -13.823 3.560 -0.124 1.00 98.19 86 ASP A CA 1
ATOM 642 C C . ASP A 1 86 ? -12.434 2.962 -0.423 1.00 98.19 86 ASP A C 1
ATOM 644 O O . ASP A 1 86 ? -12.154 1.798 -0.134 1.00 98.19 86 ASP A O 1
ATOM 64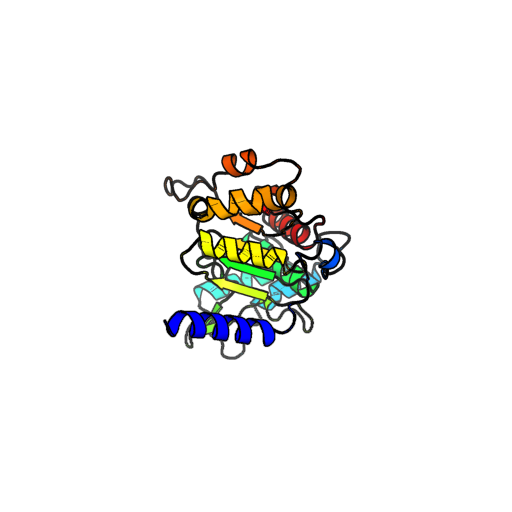8 N N . TRP A 1 87 ? -11.547 3.759 -1.027 1.00 98.44 87 TRP A N 1
ATOM 649 C CA . TRP A 1 87 ? -10.198 3.314 -1.391 1.00 98.44 87 TRP A CA 1
ATOM 650 C C . TRP A 1 87 ? -9.372 2.853 -0.184 1.00 98.44 87 TRP A C 1
ATOM 652 O O . TRP A 1 87 ? -8.726 1.807 -0.236 1.00 98.44 87 TRP A O 1
ATOM 662 N N . GLY A 1 88 ? -9.404 3.619 0.912 1.00 97.94 88 GLY A N 1
ATOM 663 C CA . GLY A 1 88 ? -8.613 3.328 2.106 1.00 97.94 88 GLY A CA 1
ATOM 664 C C . GLY A 1 88 ? -9.035 2.016 2.760 1.00 97.94 88 GLY A C 1
ATOM 665 O O . GLY A 1 88 ? -8.184 1.231 3.173 1.00 97.94 88 GLY A O 1
ATOM 666 N N . PHE A 1 89 ? -10.339 1.738 2.818 1.00 98.69 89 PHE A N 1
ATOM 667 C CA . PHE A 1 89 ? -10.826 0.473 3.354 1.00 98.69 89 PHE A CA 1
ATOM 668 C C . PHE A 1 89 ? -10.653 -0.696 2.378 1.00 98.69 89 PHE A C 1
ATOM 670 O O . PHE A 1 89 ? -10.341 -1.795 2.828 1.00 98.69 89 PHE A O 1
ATOM 677 N N . ALA A 1 90 ? -10.766 -0.481 1.063 1.00 98.81 90 ALA A N 1
ATOM 678 C CA . ALA A 1 90 ? -10.470 -1.522 0.077 1.00 98.81 90 ALA A CA 1
ATOM 679 C C . ALA A 1 90 ? -9.014 -2.009 0.173 1.00 98.81 90 ALA A C 1
ATOM 681 O O . ALA A 1 90 ? -8.757 -3.209 0.146 1.00 98.81 90 ALA A O 1
ATOM 682 N N . GLU A 1 91 ? -8.060 -1.095 0.356 1.00 98.88 91 GLU A N 1
ATOM 683 C CA . GLU A 1 91 ? -6.652 -1.446 0.556 1.00 98.88 91 GLU A CA 1
ATOM 684 C C . GLU A 1 91 ? -6.436 -2.257 1.844 1.00 98.88 91 GLU A C 1
ATOM 686 O O . GLU A 1 91 ? -5.807 -3.315 1.826 1.00 98.88 91 GLU A O 1
ATOM 691 N N . LEU A 1 92 ? -7.023 -1.820 2.963 1.00 98.81 92 LEU A N 1
ATOM 692 C CA . LEU A 1 92 ? -6.941 -2.562 4.224 1.00 98.81 92 LEU A CA 1
ATOM 693 C C . LEU A 1 92 ? -7.640 -3.923 4.158 1.00 98.81 92 LEU A C 1
ATOM 695 O O . LEU A 1 92 ? -7.193 -4.858 4.817 1.00 98.81 92 LEU A O 1
ATOM 699 N N . ALA A 1 93 ? -8.702 -4.060 3.363 1.00 98.81 93 ALA A N 1
ATOM 700 C CA . ALA A 1 93 ? -9.340 -5.346 3.107 1.00 98.81 93 ALA A CA 1
ATOM 701 C C . ALA A 1 93 ? -8.409 -6.292 2.333 1.00 98.81 93 ALA A C 1
ATOM 703 O O . ALA A 1 93 ? -8.367 -7.490 2.628 1.00 98.81 93 ALA A O 1
ATOM 704 N N . ALA A 1 94 ? -7.619 -5.777 1.385 1.00 98.88 94 ALA A N 1
ATOM 705 C CA . ALA A 1 94 ? -6.620 -6.578 0.678 1.00 98.88 94 ALA A CA 1
ATOM 706 C C . ALA A 1 94 ? -5.537 -7.059 1.647 1.00 98.88 94 ALA A C 1
ATOM 708 O O . ALA A 1 94 ? -5.248 -8.251 1.697 1.00 98.88 94 ALA A O 1
ATOM 709 N N . PHE A 1 95 ? -5.010 -6.165 2.487 1.00 98.81 95 PHE A N 1
ATOM 710 C CA . PHE A 1 95 ? -4.018 -6.538 3.496 1.00 98.81 95 PHE A CA 1
ATOM 711 C C . PHE A 1 95 ? -4.581 -7.536 4.507 1.00 98.81 95 PHE A C 1
ATOM 713 O O . PHE A 1 95 ? -3.989 -8.587 4.718 1.00 98.81 95 PHE A O 1
ATOM 720 N N . GLY A 1 96 ? -5.741 -7.244 5.098 1.00 98.69 96 GLY A N 1
ATOM 721 C CA . GLY A 1 96 ? -6.364 -8.096 6.107 1.00 98.69 96 GLY A CA 1
ATOM 722 C C . GLY A 1 96 ? -6.657 -9.502 5.594 1.00 98.69 96 GLY A C 1
ATOM 723 O O . GLY A 1 96 ? -6.359 -10.477 6.275 1.00 98.69 96 GLY A O 1
ATOM 724 N N . SER A 1 97 ? -7.166 -9.616 4.366 1.00 98.56 97 SER A N 1
ATOM 725 C CA . SER A 1 97 ? -7.444 -10.923 3.767 1.00 98.56 97 SER A CA 1
ATOM 726 C C . SER A 1 97 ? -6.179 -11.733 3.497 1.00 98.56 97 SER A C 1
ATOM 728 O O . SER A 1 97 ? -6.157 -12.920 3.796 1.00 98.56 97 SER A O 1
ATOM 730 N N . LEU A 1 98 ? -5.110 -11.102 3.002 1.00 98.31 98 LEU A N 1
ATOM 731 C CA . LEU A 1 98 ? -3.816 -11.765 2.818 1.00 98.31 98 LEU A CA 1
ATOM 732 C C . LEU A 1 98 ? -3.236 -12.255 4.149 1.00 98.31 98 LEU A C 1
ATOM 734 O O . LEU A 1 98 ? -2.778 -13.392 4.237 1.00 98.31 98 LEU A O 1
ATOM 738 N N . LEU A 1 99 ? -3.328 -11.440 5.203 1.00 98.56 99 LEU A N 1
ATOM 739 C CA . LEU A 1 99 ? -2.865 -11.822 6.538 1.00 98.56 99 LEU A CA 1
ATOM 740 C C . LEU A 1 99 ? -3.620 -13.048 7.065 1.00 98.56 99 LEU A C 1
ATOM 742 O O . LEU A 1 99 ? -2.987 -13.978 7.558 1.00 98.56 99 LEU A O 1
ATOM 746 N N . MET A 1 100 ? -4.948 -13.079 6.915 1.00 97.75 100 MET A N 1
ATOM 747 C CA . MET A 1 100 ? -5.786 -14.227 7.296 1.00 97.75 100 MET A CA 1
ATOM 748 C C . MET A 1 100 ? -5.537 -15.474 6.429 1.00 97.75 100 MET A C 1
ATOM 750 O O . MET A 1 100 ? -5.846 -16.582 6.849 1.00 97.75 100 MET A O 1
ATOM 754 N N . GLU A 1 101 ? -4.978 -15.313 5.229 1.00 96.12 101 GLU A N 1
ATOM 755 C CA . GLU A 1 101 ? -4.573 -16.407 4.333 1.00 96.12 101 GLU A CA 1
ATOM 756 C C . GLU A 1 101 ? -3.119 -16.864 4.557 1.00 96.12 101 GLU A C 1
ATOM 758 O O . GLU A 1 101 ? -2.617 -17.725 3.834 1.00 96.12 101 GLU A O 1
ATOM 763 N N . GLY A 1 102 ? -2.429 -16.304 5.554 1.00 95.81 102 GLY A N 1
ATOM 764 C CA . GLY A 1 102 ? -1.053 -16.672 5.882 1.00 95.81 102 GLY A CA 1
ATOM 765 C C . GLY A 1 102 ? 0.013 -15.975 5.029 1.00 95.81 102 GLY A C 1
ATOM 766 O O . GLY A 1 102 ? 1.179 -16.357 5.098 1.00 95.81 102 GLY A O 1
ATOM 767 N N . VAL A 1 103 ? -0.344 -14.938 4.266 1.00 97.12 103 VAL A N 1
ATOM 768 C CA . VAL A 1 103 ? 0.598 -14.113 3.495 1.00 97.12 103 VAL A CA 1
ATOM 769 C C . VAL A 1 103 ? 1.020 -12.892 4.320 1.00 97.12 103 VAL A C 1
ATOM 771 O O . VAL A 1 103 ? 0.183 -12.033 4.620 1.00 97.12 103 VAL A O 1
ATOM 774 N N . PRO A 1 104 ? 2.309 -12.755 4.686 1.00 97.94 104 PRO A N 1
ATOM 775 C CA . PRO A 1 104 ? 2.787 -11.571 5.386 1.00 97.94 104 PRO A CA 1
ATOM 776 C C . PRO A 1 104 ? 2.649 -10.314 4.526 1.00 97.94 104 PRO A C 1
ATOM 778 O O . PRO A 1 104 ? 2.893 -10.336 3.319 1.00 97.94 104 PRO A O 1
ATOM 781 N N . VAL A 1 105 ? 2.315 -9.193 5.161 1.00 98.75 105 VAL A N 1
ATOM 782 C CA . VAL A 1 105 ? 2.204 -7.893 4.487 1.00 98.75 105 VAL A CA 1
ATOM 783 C C . VAL A 1 105 ? 3.178 -6.920 5.131 1.00 98.75 105 VAL A C 1
ATOM 785 O O . VAL A 1 105 ? 3.143 -6.696 6.344 1.00 98.75 105 VAL A O 1
ATOM 788 N N . ARG A 1 106 ? 4.037 -6.319 4.307 1.00 98.69 106 ARG A N 1
ATOM 789 C CA . ARG A 1 106 ? 4.976 -5.271 4.697 1.00 98.69 106 ARG A CA 1
ATOM 790 C C . ARG A 1 106 ? 4.682 -3.994 3.916 1.00 98.69 106 ARG A C 1
ATOM 792 O O . ARG A 1 106 ? 4.783 -3.995 2.699 1.00 98.69 106 ARG A O 1
ATOM 799 N N . LEU A 1 107 ? 4.375 -2.908 4.619 1.00 98.81 107 LEU A N 1
ATOM 800 C CA . LEU A 1 107 ? 4.199 -1.566 4.064 1.00 98.81 107 LEU A CA 1
ATOM 801 C C . LEU A 1 107 ? 5.174 -0.596 4.739 1.00 98.81 107 LEU A C 1
ATOM 803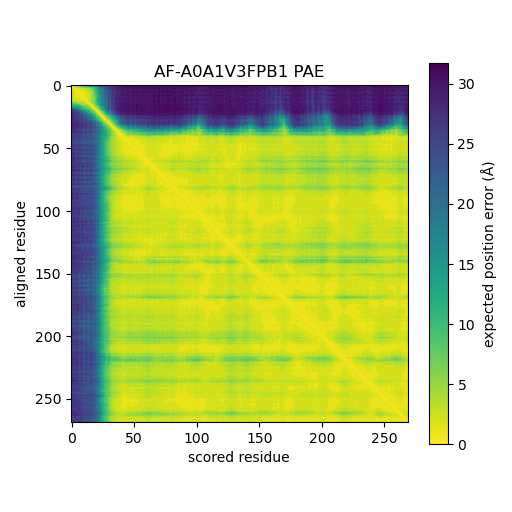 O O . LEU A 1 107 ? 5.171 -0.456 5.965 1.00 98.81 107 LEU A O 1
ATOM 807 N N . ALA A 1 108 ? 5.974 0.111 3.951 1.00 98.62 108 ALA A N 1
ATOM 808 C CA . ALA A 1 108 ? 6.829 1.183 4.444 1.00 98.62 108 ALA A CA 1
ATOM 809 C C . ALA A 1 108 ? 6.747 2.416 3.542 1.00 98.62 108 ALA A C 1
ATOM 811 O O . ALA A 1 108 ? 6.692 2.306 2.323 1.00 98.62 108 ALA A O 1
ATOM 812 N N . GLY A 1 109 ? 6.777 3.596 4.144 1.00 98.69 109 GLY A N 1
ATOM 813 C CA . GLY A 1 109 ? 6.758 4.861 3.417 1.00 98.69 109 GLY A CA 1
ATOM 814 C C . GLY A 1 109 ? 6.593 6.032 4.373 1.00 98.69 109 GLY A C 1
ATOM 815 O O . GLY A 1 109 ? 6.379 5.845 5.576 1.00 98.69 109 GLY A O 1
ATOM 816 N N . GLN A 1 110 ? 6.742 7.250 3.870 1.00 98.50 110 GLN A N 1
ATOM 817 C CA . GLN A 1 110 ? 6.638 8.444 4.706 1.00 98.50 110 GLN A CA 1
ATOM 818 C C . GLN A 1 110 ? 5.187 8.613 5.171 1.00 98.50 110 GLN A C 1
ATOM 820 O O . GLN A 1 110 ? 4.270 8.676 4.359 1.00 98.50 110 GLN A O 1
ATOM 825 N N . ASP A 1 111 ? 4.984 8.650 6.491 1.00 97.81 111 ASP A N 1
ATOM 826 C CA . ASP A 1 111 ? 3.665 8.733 7.136 1.00 97.81 111 ASP A CA 1
ATOM 827 C C . ASP A 1 111 ? 2.676 7.597 6.789 1.00 97.81 111 ASP A C 1
ATOM 829 O O . ASP A 1 111 ? 1.477 7.712 7.067 1.00 97.81 111 ASP A O 1
ATOM 833 N N . SER A 1 112 ? 3.143 6.471 6.237 1.00 98.38 112 SER A N 1
ATOM 834 C CA . SER A 1 112 ? 2.279 5.401 5.720 1.00 98.38 112 SER A CA 1
ATOM 835 C C . SER A 1 112 ? 1.362 4.751 6.751 1.00 98.38 112 SER A C 1
ATOM 837 O O . SER A 1 112 ? 0.293 4.278 6.372 1.00 98.38 112 SER A O 1
ATOM 839 N N . GLN A 1 113 ? 1.696 4.767 8.047 1.00 98.31 113 GLN A N 1
ATOM 840 C CA . GLN A 1 113 ? 0.810 4.252 9.104 1.00 98.31 113 GLN A CA 1
ATOM 841 C C . GLN A 1 113 ? -0.527 5.007 9.173 1.00 98.31 113 GLN A C 1
ATOM 843 O O . GLN A 1 113 ? -1.585 4.414 9.398 1.00 98.31 113 GLN A O 1
ATOM 848 N N . ARG A 1 114 ? -0.491 6.328 8.970 1.00 98.00 114 ARG A N 1
ATOM 849 C CA . ARG A 1 114 ? -1.687 7.180 8.889 1.00 98.00 114 ARG A CA 1
ATOM 850 C C . ARG A 1 114 ? -2.172 7.313 7.445 1.00 98.00 114 ARG A C 1
ATOM 852 O O . ARG A 1 114 ? -3.379 7.370 7.207 1.00 98.00 114 ARG A O 1
ATOM 859 N N . GLY A 1 115 ? -1.229 7.349 6.509 1.00 97.69 115 GLY A N 1
ATOM 860 C CA . GLY A 1 115 ? -1.396 7.809 5.139 1.00 97.69 115 GLY A CA 1
ATOM 861 C C . GLY A 1 115 ? -1.242 9.329 5.048 1.00 97.69 115 GLY A C 1
ATOM 862 O O . GLY A 1 115 ? -1.767 10.075 5.892 1.00 97.69 115 GLY A O 1
ATOM 863 N N . THR A 1 116 ? -0.548 9.790 4.004 1.00 96.88 116 THR A N 1
ATOM 864 C CA . THR A 1 116 ? -0.354 11.215 3.679 1.00 96.88 116 THR A CA 1
ATOM 865 C C . THR A 1 116 ? -1.676 11.978 3.724 1.00 96.88 116 THR A C 1
ATOM 867 O O . THR A 1 116 ? -1.792 12.996 4.406 1.00 96.88 116 THR A O 1
ATOM 870 N N . PHE A 1 117 ? -2.715 11.406 3.113 1.00 97.00 117 PHE A N 1
ATOM 871 C CA . PHE A 1 117 ? -4.047 11.994 2.959 1.00 97.00 117 PHE A CA 1
ATOM 872 C C . PHE A 1 117 ? -5.003 11.657 4.113 1.00 97.00 117 PHE A C 1
ATOM 874 O O . PHE A 1 117 ? -6.205 11.890 4.014 1.00 97.00 117 PHE A O 1
ATOM 881 N N . THR A 1 118 ? -4.488 11.137 5.236 1.00 96.38 118 THR A N 1
ATOM 882 C CA . THR A 1 118 ? -5.287 10.780 6.430 1.00 96.38 118 THR A CA 1
ATOM 883 C C . THR A 1 118 ? -6.379 9.741 6.120 1.00 96.38 118 THR A C 1
ATOM 885 O O . THR A 1 118 ? -7.461 9.735 6.698 1.00 96.38 118 THR A O 1
ATOM 888 N N . GLN A 1 119 ? -6.098 8.859 5.161 1.00 96.44 119 GLN A N 1
ATOM 889 C CA . GLN A 1 119 ? -7.040 7.886 4.614 1.00 96.44 119 GLN A CA 1
ATOM 890 C C . GLN A 1 119 ? -6.833 6.473 5.170 1.00 96.44 119 GLN A C 1
ATOM 892 O O . GLN A 1 119 ? -7.792 5.707 5.289 1.00 96.44 119 GLN A O 1
ATOM 897 N N . ARG A 1 120 ? -5.585 6.109 5.512 1.00 98.12 120 ARG A N 1
ATOM 898 C CA . ARG A 1 120 ? -5.224 4.719 5.813 1.00 98.12 120 ARG A CA 1
ATOM 899 C C . ARG A 1 120 ? -5.472 4.345 7.254 1.00 98.12 120 ARG A C 1
ATOM 901 O O . ARG A 1 120 ? -6.163 3.364 7.479 1.00 98.12 120 ARG A O 1
ATOM 908 N N . HIS A 1 121 ? -4.945 5.085 8.224 1.00 97.94 121 HIS A N 1
ATOM 909 C CA . HIS A 1 121 ? -5.083 4.744 9.647 1.00 97.94 121 HIS A CA 1
ATOM 910 C C . HIS A 1 121 ? -4.958 3.229 9.916 1.00 97.94 121 HIS A C 1
ATOM 912 O O . HIS A 1 121 ? -5.897 2.593 10.395 1.00 97.94 121 HIS A O 1
ATOM 918 N N . SER A 1 122 ? -3.837 2.628 9.513 1.00 97.38 122 SER A N 1
ATOM 919 C CA . SER A 1 122 ? -3.528 1.223 9.814 1.00 97.38 122 SER A CA 1
ATOM 920 C C . SER A 1 122 ? -2.955 1.065 11.224 1.00 97.38 122 SER A C 1
ATOM 922 O O . SER A 1 122 ? -2.977 -0.032 11.776 1.00 97.38 122 SER A O 1
ATOM 924 N N . VAL A 1 123 ? -2.456 2.164 11.800 1.00 98.31 123 VAL A N 1
ATOM 925 C CA . VAL A 1 123 ? -2.055 2.288 13.203 1.00 98.31 123 VAL A CA 1
ATOM 926 C C . VAL A 1 123 ? -2.752 3.504 13.811 1.00 98.31 123 VAL A C 1
ATOM 928 O O . VAL A 1 123 ? -2.794 4.585 13.217 1.00 98.31 123 VAL A O 1
ATOM 931 N N . PHE A 1 124 ? -3.298 3.319 15.004 1.00 98.12 124 PHE A N 1
ATOM 932 C CA . PHE A 1 124 ? -3.909 4.340 15.842 1.00 98.12 124 PHE A CA 1
ATOM 933 C C . PHE A 1 124 ? -3.011 4.604 17.040 1.00 98.12 124 PHE A C 1
ATOM 935 O O . PHE A 1 124 ? -2.372 3.688 17.551 1.00 98.12 124 PHE A O 1
ATOM 942 N N . HIS A 1 125 ? -3.010 5.850 17.501 1.00 97.75 125 HIS A N 1
ATOM 943 C CA . HIS A 1 125 ? -2.325 6.264 18.718 1.00 97.75 125 HIS A CA 1
ATOM 944 C C . HIS A 1 125 ? -3.360 6.623 19.778 1.00 97.75 125 HIS A C 1
ATOM 946 O O . HIS A 1 125 ? -4.307 7.368 19.492 1.00 97.75 125 HIS A O 1
ATOM 952 N N . ASP A 1 126 ? -3.172 6.100 20.982 1.00 98.12 126 ASP A N 1
ATOM 953 C CA . ASP A 1 126 ? -3.967 6.449 22.147 1.00 98.12 126 ASP A CA 1
ATOM 954 C C . ASP A 1 126 ? -3.818 7.948 22.428 1.00 98.12 126 ASP A C 1
ATOM 956 O O . ASP A 1 126 ? -2.709 8.488 22.484 1.00 98.12 126 ASP A O 1
ATOM 960 N N . ARG A 1 127 ? -4.943 8.646 22.594 1.00 96.44 127 ARG A N 1
ATOM 961 C CA . ARG A 1 127 ? -4.959 10.099 22.797 1.00 96.44 127 ARG A CA 1
ATOM 962 C C . ARG A 1 127 ? -4.306 10.539 24.118 1.00 96.44 127 ARG A C 1
ATOM 964 O O . ARG A 1 127 ? -3.901 11.697 24.223 1.00 96.44 127 ARG A O 1
ATOM 971 N N . ILE A 1 128 ? -4.275 9.670 25.121 1.00 96.75 128 ILE A N 1
ATOM 972 C CA . ILE A 1 128 ? -3.779 9.930 26.473 1.00 96.75 128 ILE A CA 1
ATOM 973 C C . ILE A 1 128 ? -2.364 9.370 26.640 1.00 96.75 128 ILE A C 1
ATOM 975 O O . ILE A 1 128 ? -1.486 10.094 27.106 1.00 96.75 128 ILE A O 1
ATOM 979 N N . THR A 1 129 ? -2.137 8.106 26.275 1.00 97.38 129 THR A N 1
ATOM 980 C CA . THR A 1 129 ? -0.879 7.392 26.565 1.00 97.38 129 THR A CA 1
ATOM 981 C C . THR A 1 129 ? 0.118 7.418 25.408 1.00 97.38 129 THR A C 1
ATOM 983 O O . THR A 1 129 ? 1.315 7.253 25.629 1.00 97.38 129 THR A O 1
ATOM 986 N N . GLY A 1 130 ? -0.348 7.642 24.174 1.00 95.50 130 GLY A N 1
ATOM 987 C CA . GLY A 1 130 ? 0.466 7.541 22.961 1.00 95.50 130 GLY A CA 1
ATOM 988 C C . GLY A 1 130 ? 0.771 6.105 22.517 1.00 95.50 130 GLY A C 1
ATOM 989 O O . GLY A 1 130 ? 1.437 5.926 21.494 1.00 95.50 130 GLY A O 1
ATOM 990 N N . GLU A 1 131 ? 0.279 5.094 23.242 1.00 97.44 131 GLU A N 1
ATOM 991 C CA . GLU A 1 131 ? 0.397 3.688 22.850 1.00 97.44 131 GLU A CA 1
ATOM 992 C C . GLU A 1 131 ? -0.261 3.429 21.495 1.00 97.44 131 GLU A C 1
ATOM 994 O O . GLU A 1 131 ? -1.171 4.141 21.069 1.00 97.44 131 GLU A O 1
ATOM 999 N N . THR A 1 132 ? 0.215 2.405 20.794 1.00 97.44 132 THR A N 1
ATOM 1000 C CA . THR A 1 132 ? -0.225 2.116 19.429 1.00 97.44 132 THR A CA 1
ATOM 1001 C C . THR A 1 132 ? -1.100 0.882 19.358 1.00 97.44 132 THR A C 1
ATOM 1003 O O . THR A 1 132 ? -0.762 -0.150 19.932 1.00 97.44 132 THR A O 1
ATOM 1006 N N . TRP A 1 133 ? -2.144 0.951 18.542 1.00 97.75 133 TRP A N 1
ATOM 1007 C CA . TRP A 1 133 ? -3.004 -0.178 18.206 1.00 97.75 133 TRP A CA 1
ATOM 1008 C C . TRP A 1 133 ? -3.181 -0.268 16.691 1.00 97.75 133 TRP A C 1
ATOM 1010 O O . TRP A 1 133 ? -3.366 0.743 16.017 1.00 97.75 133 TRP A O 1
ATOM 1020 N N . ALA A 1 134 ? -3.106 -1.478 16.141 1.00 97.88 134 ALA A N 1
ATOM 1021 C CA . ALA A 1 134 ? -3.269 -1.731 14.715 1.00 97.88 134 ALA A CA 1
ATOM 1022 C C . ALA A 1 134 ? -4.359 -2.797 14.512 1.00 97.88 134 ALA A C 1
ATOM 1024 O O . ALA A 1 134 ? -4.096 -3.963 14.814 1.00 97.88 134 ALA A O 1
ATOM 1025 N N . PRO A 1 135 ? -5.545 -2.439 13.979 1.00 97.62 135 PRO A N 1
ATOM 1026 C CA . PRO A 1 135 ? -6.665 -3.370 13.810 1.00 97.62 135 PRO A CA 1
ATOM 1027 C C . PRO A 1 135 ? -6.293 -4.665 13.076 1.00 97.62 135 PRO A C 1
ATOM 1029 O O . PRO A 1 135 ? -6.688 -5.753 13.475 1.00 97.62 135 PRO A O 1
ATOM 1032 N N . LEU A 1 136 ? -5.461 -4.570 12.032 1.00 98.38 136 LEU A N 1
ATOM 1033 C CA . LEU A 1 136 ? -5.094 -5.724 11.205 1.00 98.38 136 LEU A CA 1
ATOM 1034 C C . LEU A 1 136 ? -4.083 -6.6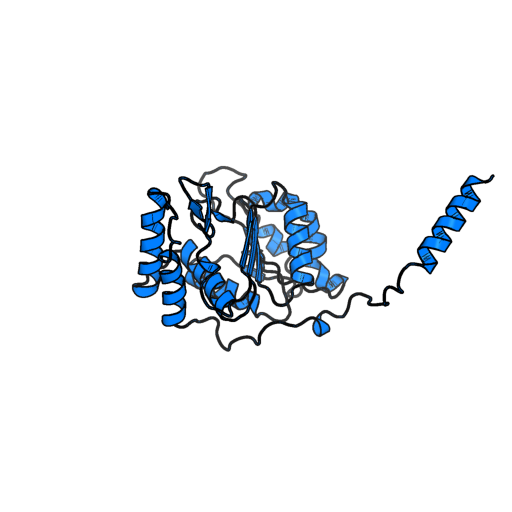88 11.859 1.00 98.38 136 LEU A C 1
ATOM 1036 O O . LEU A 1 136 ? -3.717 -7.682 11.238 1.00 98.38 136 LEU A O 1
ATOM 1040 N N . LYS A 1 137 ? -3.603 -6.420 13.082 1.00 96.94 137 LYS A N 1
ATOM 1041 C CA . LYS A 1 137 ? -2.715 -7.342 13.819 1.00 96.94 137 LYS A CA 1
ATOM 1042 C C . LYS A 1 137 ? -3.464 -8.415 14.625 1.00 96.94 137 LYS A C 1
ATOM 1044 O O . LYS A 1 137 ? -2.801 -9.259 15.221 1.00 96.94 137 LYS A O 1
ATOM 1049 N N . HIS A 1 138 ? -4.799 -8.362 14.671 1.00 91.81 138 HIS A N 1
ATOM 1050 C CA . HIS A 1 138 ? -5.632 -9.209 15.538 1.00 91.81 138 HIS A CA 1
ATOM 1051 C C . HIS A 1 138 ? -6.904 -9.734 14.830 1.00 91.81 138 HIS A C 1
ATOM 1053 O O . HIS A 1 138 ? -7.993 -9.703 15.390 1.00 91.81 138 HIS A O 1
ATOM 1059 N N . LEU A 1 139 ? -6.772 -10.188 13.584 1.00 96.50 139 LEU A N 1
ATOM 1060 C CA . LEU A 1 139 ? -7.828 -10.735 12.722 1.00 96.50 139 LEU A CA 1
ATOM 1061 C C . LEU A 1 139 ? -8.096 -12.235 12.944 1.00 96.50 139 LEU A C 1
ATOM 1063 O O . LEU A 1 139 ? -9.252 -12.654 12.906 1.00 96.50 139 LEU A O 1
ATOM 1067 N N . SER A 1 140 ? -7.053 -13.049 13.142 1.00 94.19 140 SER A N 1
ATOM 1068 C CA . SER A 1 140 ? -7.158 -14.484 13.466 1.00 94.19 140 SER A CA 1
ATOM 1069 C C . SER A 1 140 ? -5.961 -14.954 14.299 1.00 94.19 140 SER A C 1
ATOM 1071 O O . SER A 1 140 ? -4.935 -14.279 14.351 1.00 94.19 140 SER A O 1
ATOM 1073 N N . GLU A 1 141 ? -6.083 -16.098 14.981 1.00 91.88 141 GLU A N 1
ATOM 1074 C CA . GLU A 1 141 ? -5.009 -16.638 15.837 1.00 91.88 141 GLU A CA 1
ATOM 1075 C C . GLU A 1 141 ? -3.753 -17.037 15.044 1.00 91.88 141 GLU A C 1
ATOM 1077 O O . GLU A 1 141 ? -2.636 -16.944 15.548 1.00 91.88 141 GLU A O 1
ATOM 1082 N N . ASP A 1 142 ? -3.944 -17.468 13.800 1.00 93.38 142 ASP A N 1
ATOM 1083 C CA . ASP A 1 142 ? -2.934 -18.012 12.894 1.00 93.38 142 ASP A CA 1
ATOM 1084 C C . ASP A 1 142 ? -2.544 -17.051 11.759 1.00 93.38 142 ASP A C 1
ATOM 1086 O O . ASP A 1 142 ? -1.828 -17.449 10.838 1.00 93.38 142 ASP A O 1
ATOM 1090 N N . GLN A 1 143 ? -2.989 -15.788 11.814 1.00 96.62 143 GLN A N 1
ATOM 1091 C CA . GLN A 1 143 ? -2.688 -14.825 10.759 1.00 96.62 143 GLN A CA 1
ATOM 1092 C C . GLN A 1 143 ? -1.179 -14.611 10.581 1.00 96.62 143 GLN A C 1
ATOM 1094 O O . GLN A 1 143 ? -0.377 -14.672 11.521 1.00 96.62 143 GLN A O 1
ATOM 1099 N N . ALA A 1 144 ? -0.795 -14.232 9.368 1.00 97.25 144 ALA A N 1
ATOM 1100 C CA . ALA A 1 144 ? 0.554 -13.784 9.094 1.00 97.25 144 ALA A CA 1
ATOM 1101 C C . ALA A 1 144 ? 0.865 -12.418 9.723 1.00 97.25 144 ALA A C 1
ATOM 1103 O O . ALA A 1 144 ? 0.009 -11.678 10.220 1.00 97.25 144 ALA A O 1
ATOM 1104 N N . GLN A 1 145 ? 2.152 -12.082 9.688 1.00 97.62 145 GLN A N 1
ATOM 1105 C CA . GLN A 1 145 ? 2.675 -10.854 10.263 1.00 97.62 145 GLN A CA 1
ATOM 1106 C C . GLN A 1 145 ? 2.307 -9.633 9.417 1.00 97.62 145 GLN A C 1
ATOM 1108 O O . GLN A 1 145 ? 2.520 -9.612 8.203 1.00 97.62 145 GLN A O 1
ATOM 1113 N N . PHE A 1 146 ? 1.818 -8.590 10.094 1.00 98.56 146 PHE A N 1
ATOM 1114 C CA . PHE A 1 146 ? 1.593 -7.275 9.505 1.00 98.56 146 PHE A CA 1
ATOM 1115 C C . PHE A 1 146 ? 2.648 -6.281 9.984 1.00 98.56 146 PHE A C 1
ATOM 1117 O O . PHE A 1 146 ? 2.678 -5.875 11.155 1.00 98.56 146 PHE A O 1
ATOM 1124 N N . TRP A 1 147 ? 3.500 -5.860 9.059 1.00 98.25 147 TRP A N 1
ATOM 1125 C CA . TRP A 1 147 ? 4.558 -4.897 9.302 1.00 98.25 147 TRP A CA 1
ATOM 1126 C C . TRP A 1 147 ? 4.245 -3.585 8.595 1.00 98.25 147 TRP A C 1
ATOM 1128 O O . TRP A 1 147 ? 4.261 -3.515 7.373 1.00 98.25 147 TRP A O 1
ATOM 1138 N N . VAL A 1 148 ? 3.980 -2.530 9.363 1.00 98.25 148 VAL A N 1
ATOM 1139 C CA . VAL A 1 148 ? 3.699 -1.202 8.814 1.00 98.25 148 VAL A CA 1
ATOM 1140 C C . VAL A 1 148 ? 4.539 -0.137 9.504 1.00 98.25 148 VAL A C 1
ATOM 1142 O O . VAL A 1 148 ? 4.513 -0.004 10.732 1.00 98.25 148 VAL A O 1
ATOM 1145 N N . TYR A 1 149 ? 5.287 0.629 8.714 1.00 98.38 149 TYR A N 1
ATOM 1146 C CA . TYR A 1 149 ? 6.273 1.583 9.216 1.00 98.38 149 TYR A CA 1
ATOM 1147 C C . TYR A 1 149 ? 6.133 2.946 8.553 1.00 98.38 149 TYR A C 1
ATOM 1149 O O . TYR A 1 149 ? 5.952 3.040 7.341 1.00 98.38 149 TYR A O 1
ATOM 1157 N N . ASN A 1 150 ? 6.314 3.995 9.354 1.00 98.50 150 ASN A N 1
ATOM 1158 C CA . ASN A 1 150 ? 6.700 5.295 8.822 1.00 98.50 150 ASN A CA 1
ATOM 1159 C C . ASN A 1 150 ? 8.204 5.232 8.529 1.00 98.50 150 ASN A C 1
ATOM 1161 O O . ASN A 1 150 ? 8.997 4.973 9.438 1.00 98.50 150 ASN A O 1
ATOM 1165 N N . SER A 1 151 ? 8.591 5.398 7.268 1.00 97.44 151 SER A N 1
ATOM 1166 C CA . SER A 1 151 ? 9.993 5.369 6.861 1.00 97.44 151 SER A CA 1
ATOM 1167 C C . SER A 1 151 ? 10.733 6.624 7.324 1.00 97.44 151 SER A C 1
ATOM 1169 O O . SER A 1 151 ? 10.138 7.631 7.708 1.00 97.44 151 SER A O 1
ATOM 1171 N N . LEU A 1 152 ? 12.062 6.583 7.219 1.00 96.44 152 LEU A N 1
ATOM 1172 C CA . LEU A 1 152 ? 12.865 7.803 7.215 1.00 96.44 152 LEU A CA 1
ATOM 1173 C C . LEU A 1 152 ? 12.501 8.669 5.998 1.00 96.44 152 LEU A C 1
ATOM 1175 O O . LEU A 1 152 ? 11.928 8.181 5.018 1.00 96.44 152 LEU A O 1
ATOM 1179 N N . LEU A 1 153 ? 12.887 9.943 6.047 1.00 97.94 153 LEU A N 1
ATOM 1180 C CA . LEU A 1 153 ? 12.744 10.881 4.935 1.00 97.94 153 LEU A CA 1
ATOM 1181 C C . LEU A 1 153 ? 13.816 10.610 3.859 1.00 97.94 153 LEU A C 1
ATOM 1183 O O . LEU A 1 153 ? 14.781 11.359 3.716 1.00 97.94 153 LEU A O 1
ATOM 1187 N N . SER A 1 154 ? 13.713 9.462 3.188 1.00 97.88 154 SER A N 1
ATOM 1188 C CA . SER A 1 154 ? 14.628 9.036 2.127 1.00 97.88 154 SER A CA 1
ATOM 1189 C C . SER A 1 154 ? 13.919 8.120 1.140 1.00 97.88 154 SER A C 1
ATOM 1191 O O . SER A 1 154 ? 13.430 7.065 1.532 1.00 97.88 154 SER A O 1
ATOM 1193 N N . GLU A 1 155 ? 13.918 8.477 -0.142 1.00 98.69 155 GLU A N 1
ATOM 1194 C CA . GLU A 1 155 ? 13.359 7.632 -1.200 1.00 98.69 155 GLU A CA 1
ATOM 1195 C C . GLU A 1 155 ? 14.360 6.553 -1.611 1.00 98.69 155 GLU A C 1
ATOM 1197 O O . GLU A 1 155 ? 14.021 5.373 -1.606 1.00 98.69 155 GLU A O 1
ATOM 1202 N N . TYR A 1 156 ? 15.612 6.933 -1.897 1.00 98.62 156 TYR A N 1
ATOM 1203 C CA . TYR A 1 156 ? 16.647 6.007 -2.372 1.00 98.62 156 TYR A CA 1
ATOM 1204 C C . TYR A 1 156 ? 16.831 4.816 -1.425 1.00 98.62 156 TYR A C 1
ATOM 1206 O O . TYR A 1 156 ? 16.733 3.662 -1.841 1.00 98.62 156 TYR A O 1
ATOM 1214 N N . ALA A 1 157 ? 17.126 5.083 -0.148 1.00 98.50 157 ALA A N 1
ATOM 1215 C CA . ALA A 1 157 ? 17.425 4.022 0.806 1.00 98.50 157 ALA A CA 1
ATOM 1216 C C . ALA A 1 157 ? 16.174 3.223 1.184 1.00 98.50 157 ALA A C 1
ATOM 1218 O O . ALA A 1 157 ? 16.265 2.003 1.305 1.00 98.50 157 ALA A O 1
ATOM 1219 N N . ALA A 1 158 ? 15.013 3.874 1.334 1.00 98.38 158 ALA A N 1
ATOM 1220 C CA . ALA A 1 158 ? 13.781 3.164 1.665 1.00 98.38 158 ALA A CA 1
ATOM 1221 C C . ALA A 1 158 ? 13.352 2.230 0.526 1.00 98.38 158 ALA A C 1
ATOM 1223 O O . ALA A 1 158 ? 13.139 1.047 0.771 1.00 98.38 158 ALA A O 1
ATOM 1224 N N . LEU A 1 159 ? 13.310 2.711 -0.721 1.00 98.75 159 LEU A N 1
ATOM 1225 C CA . LEU A 1 159 ? 12.929 1.873 -1.858 1.00 98.75 159 LEU A CA 1
ATOM 1226 C C . LEU A 1 159 ? 13.953 0.759 -2.115 1.00 98.75 159 LEU A C 1
ATOM 1228 O O . LEU A 1 159 ? 13.569 -0.380 -2.373 1.00 98.75 159 LEU A O 1
ATOM 1232 N N . GLY A 1 160 ? 15.252 1.059 -2.000 1.00 98.75 160 GLY A N 1
ATOM 1233 C CA . GLY A 1 160 ? 16.310 0.052 -2.114 1.00 98.75 160 GLY A CA 1
ATOM 1234 C C . GLY A 1 160 ? 16.181 -1.058 -1.068 1.00 98.75 160 GLY A C 1
ATOM 1235 O O . GLY A 1 160 ? 16.364 -2.233 -1.388 1.00 98.75 160 GLY A O 1
ATOM 1236 N N . PHE A 1 161 ? 15.802 -0.701 0.163 1.00 98.75 161 PHE A N 1
ATOM 1237 C CA . PHE A 1 161 ? 15.532 -1.670 1.221 1.00 98.75 161 PHE A CA 1
ATOM 1238 C C . PHE A 1 161 ? 14.327 -2.556 0.885 1.00 98.75 161 PHE A C 1
ATOM 1240 O O . PHE A 1 161 ? 14.436 -3.777 0.972 1.00 98.75 161 PHE A O 1
ATOM 1247 N N . GLU A 1 162 ? 13.196 -1.975 0.473 1.00 98.81 162 GLU A N 1
ATOM 1248 C CA . GLU A 1 162 ? 11.986 -2.749 0.152 1.00 98.81 162 GLU A CA 1
ATOM 1249 C C . GLU A 1 162 ? 12.177 -3.650 -1.079 1.00 98.81 162 GLU A C 1
ATOM 1251 O O . GLU A 1 162 ? 11.708 -4.792 -1.086 1.00 98.81 162 GLU A O 1
ATOM 1256 N N . TYR A 1 163 ? 12.947 -3.206 -2.081 1.00 98.69 163 TYR A N 1
ATOM 1257 C CA . TYR A 1 163 ? 13.375 -4.068 -3.187 1.00 98.69 163 TYR A CA 1
ATOM 1258 C C . TYR A 1 163 ? 14.134 -5.295 -2.663 1.00 98.69 163 TYR A C 1
ATOM 1260 O O . TYR A 1 163 ? 13.715 -6.424 -2.924 1.00 98.69 163 TYR A O 1
ATOM 1268 N N . GLY A 1 164 ? 15.195 -5.096 -1.872 1.00 98.19 164 GLY A N 1
ATOM 1269 C CA . GLY A 1 164 ? 15.975 -6.200 -1.300 1.00 98.19 164 GLY A CA 1
ATOM 1270 C C . GLY A 1 164 ? 15.131 -7.123 -0.416 1.00 98.19 164 GLY A C 1
ATOM 1271 O O . GLY A 1 164 ? 15.235 -8.344 -0.516 1.00 98.19 164 GLY A O 1
ATOM 1272 N N . TYR A 1 165 ? 14.221 -6.554 0.379 1.00 98.25 165 TYR A N 1
ATOM 1273 C CA . TYR A 1 165 ? 13.294 -7.325 1.205 1.00 98.25 165 TYR A CA 1
ATOM 1274 C C . TYR A 1 165 ? 12.408 -8.240 0.350 1.00 98.25 165 TYR A C 1
ATOM 1276 O O . TYR A 1 165 ? 12.270 -9.413 0.672 1.00 98.25 165 TYR A O 1
ATOM 1284 N N . SER A 1 166 ? 11.849 -7.745 -0.760 1.00 97.19 166 SER A N 1
ATOM 1285 C CA . SER A 1 166 ? 10.993 -8.541 -1.661 1.00 97.19 166 SER A CA 1
ATOM 1286 C C . SER A 1 166 ? 11.733 -9.644 -2.436 1.00 97.19 166 SER A C 1
ATOM 1288 O O . SER A 1 166 ? 11.122 -10.625 -2.863 1.00 97.19 166 SER A O 1
ATOM 1290 N N . VAL A 1 167 ? 13.048 -9.495 -2.627 1.00 95.69 167 VAL A N 1
ATOM 1291 C CA . VAL A 1 167 ? 13.898 -10.530 -3.235 1.00 95.69 167 VAL A CA 1
ATOM 1292 C C . VAL A 1 167 ? 14.044 -11.710 -2.272 1.00 95.69 167 VAL A C 1
ATOM 1294 O O . VAL A 1 167 ? 13.897 -12.865 -2.684 1.00 95.69 167 VAL A O 1
ATOM 1297 N N . GLU A 1 168 ? 14.279 -11.416 -0.990 1.00 94.06 168 GLU A N 1
ATOM 1298 C CA . GLU A 1 168 ? 14.482 -12.417 0.066 1.00 94.06 168 GLU A CA 1
ATOM 1299 C C . GLU A 1 168 ? 13.169 -13.012 0.603 1.00 94.06 168 GLU A C 1
ATOM 1301 O O . GLU A 1 168 ? 13.077 -14.219 0.813 1.00 94.06 168 GLU A O 1
ATOM 1306 N N . ARG A 1 169 ? 12.129 -12.194 0.794 1.00 91.88 169 ARG A N 1
ATOM 1307 C CA . ARG A 1 169 ? 10.801 -12.602 1.287 1.00 91.88 169 ARG A CA 1
ATOM 1308 C C . ARG A 1 169 ? 9.805 -12.737 0.143 1.00 91.88 169 ARG A C 1
ATOM 1310 O O . ARG A 1 169 ? 8.890 -11.934 -0.018 1.00 91.88 169 ARG A O 1
ATOM 1317 N N . SER A 1 170 ? 10.007 -13.788 -0.646 1.00 88.44 170 SER A N 1
ATOM 1318 C CA . SER A 1 170 ? 9.161 -14.193 -1.781 1.00 88.44 170 SER A CA 1
ATOM 1319 C C . SER A 1 170 ? 7.702 -14.506 -1.408 1.00 88.44 170 SER A C 1
ATOM 1321 O O . SER A 1 170 ? 6.825 -14.496 -2.275 1.00 88.44 170 SER A O 1
ATOM 1323 N N . ASP A 1 171 ? 7.460 -14.799 -0.131 1.00 91.31 171 ASP A N 1
ATOM 1324 C CA . ASP A 1 171 ? 6.184 -15.166 0.478 1.00 91.31 171 ASP A CA 1
ATOM 1325 C C . ASP A 1 171 ? 5.338 -13.964 0.909 1.00 91.31 171 ASP A C 1
ATOM 1327 O O . ASP A 1 171 ? 4.177 -14.148 1.263 1.00 91.31 171 ASP A O 1
ATOM 1331 N N . ALA A 1 172 ? 5.899 -12.750 0.895 1.00 96.12 172 ALA A N 1
ATOM 1332 C CA . ALA A 1 172 ? 5.260 -11.550 1.422 1.00 96.12 172 ALA A CA 1
ATOM 1333 C C . ALA A 1 172 ? 4.790 -10.586 0.321 1.00 96.12 172 ALA A C 1
ATOM 1335 O O . ALA A 1 172 ? 5.450 -10.400 -0.705 1.00 96.12 172 ALA A O 1
ATOM 1336 N N . LEU A 1 173 ? 3.688 -9.878 0.585 1.00 98.38 173 LEU A N 1
ATOM 1337 C CA . LEU A 1 173 ? 3.349 -8.658 -0.145 1.00 98.38 173 LEU A CA 1
ATOM 1338 C C . LEU A 1 173 ? 4.173 -7.503 0.437 1.00 98.38 173 LEU A C 1
ATOM 1340 O O . LEU A 1 173 ? 3.953 -7.092 1.578 1.00 98.38 173 LEU A O 1
ATOM 1344 N N . VAL A 1 174 ? 5.118 -6.984 -0.345 1.00 98.75 174 VAL A N 1
ATOM 1345 C CA . VAL A 1 174 ? 6.046 -5.922 0.071 1.00 98.75 174 VAL A CA 1
ATOM 1346 C C . VAL A 1 174 ? 5.737 -4.651 -0.706 1.00 98.75 174 VAL A C 1
ATOM 1348 O O . VAL A 1 174 ? 5.836 -4.641 -1.931 1.00 98.75 174 VAL A O 1
ATOM 1351 N N . LEU A 1 175 ? 5.365 -3.586 0.000 1.00 98.88 175 LEU A N 1
ATOM 1352 C CA . LEU A 1 175 ? 4.974 -2.309 -0.582 1.00 98.88 175 LEU A CA 1
ATOM 1353 C C . LEU A 1 175 ? 5.826 -1.163 -0.038 1.00 98.88 175 LEU A C 1
ATOM 1355 O O . LEU A 1 175 ? 6.005 -1.018 1.175 1.00 98.88 175 LEU A O 1
ATOM 1359 N N . TRP A 1 176 ? 6.259 -0.302 -0.950 1.00 98.88 176 TRP A N 1
ATOM 1360 C CA . TRP A 1 176 ? 6.805 1.010 -0.656 1.00 98.88 176 TRP A CA 1
ATOM 1361 C C . TRP A 1 176 ? 5.827 2.096 -1.122 1.00 98.88 176 TRP A C 1
ATOM 1363 O O . TRP A 1 176 ? 5.380 2.075 -2.269 1.00 98.88 176 TRP A O 1
ATOM 1373 N N . GLU A 1 177 ? 5.486 3.041 -0.247 1.00 98.94 177 GLU A N 1
ATOM 1374 C CA . GLU A 1 177 ? 4.610 4.175 -0.568 1.00 98.94 177 GLU A CA 1
ATOM 1375 C C . GLU A 1 177 ? 5.406 5.483 -0.602 1.00 98.94 177 GLU A C 1
ATOM 1377 O O . GLU A 1 177 ? 6.043 5.875 0.382 1.00 98.94 177 GLU A O 1
ATOM 1382 N N . ALA A 1 178 ? 5.329 6.186 -1.732 1.00 98.75 178 ALA A N 1
ATOM 1383 C CA . ALA A 1 178 ? 5.810 7.557 -1.830 1.00 98.75 178 ALA A CA 1
ATOM 1384 C C . ALA A 1 178 ? 4.818 8.514 -1.149 1.00 98.75 178 ALA A C 1
ATOM 1386 O O . ALA A 1 178 ? 3.606 8.325 -1.254 1.00 98.75 178 ALA A O 1
ATOM 1387 N N . GLN A 1 179 ? 5.303 9.589 -0.515 1.00 98.31 179 GLN A N 1
ATOM 1388 C CA . GLN A 1 179 ? 4.400 10.611 0.037 1.00 98.31 179 GLN A CA 1
ATOM 1389 C C . GLN A 1 179 ? 3.539 11.240 -1.073 1.00 98.31 179 GLN A C 1
ATOM 1391 O O . GLN A 1 179 ? 2.322 11.342 -0.932 1.00 98.31 179 GLN A O 1
ATOM 1396 N N . PHE A 1 180 ? 4.198 11.590 -2.180 1.00 98.56 180 PHE A N 1
ATOM 1397 C CA . PHE A 1 180 ? 3.643 11.885 -3.498 1.00 98.56 180 PHE A CA 1
ATOM 1398 C C . PHE A 1 180 ? 4.511 11.177 -4.539 1.00 98.56 180 PHE A C 1
ATOM 1400 O O . PHE A 1 180 ? 5.724 11.049 -4.345 1.00 98.56 180 PHE A O 1
ATOM 1407 N N . GLY A 1 181 ? 3.914 10.724 -5.643 1.00 98.62 181 GLY A N 1
ATOM 1408 C CA . GLY A 1 181 ? 4.635 10.012 -6.697 1.00 98.62 181 GLY A CA 1
ATOM 1409 C C . GLY A 1 181 ? 5.778 10.827 -7.308 1.00 98.62 181 GLY A C 1
ATOM 1410 O O . GLY A 1 181 ? 6.760 10.251 -7.764 1.00 98.62 181 GLY A O 1
ATOM 1411 N N . ASP A 1 182 ? 5.702 12.157 -7.258 1.00 98.69 182 ASP A N 1
ATOM 1412 C CA . ASP A 1 182 ? 6.711 13.083 -7.776 1.00 98.69 182 ASP A CA 1
ATOM 1413 C C . ASP A 1 182 ? 8.114 12.847 -7.184 1.00 98.69 182 ASP A C 1
ATOM 1415 O O . ASP A 1 182 ? 9.111 12.990 -7.901 1.00 98.69 182 ASP A O 1
ATOM 1419 N N . PHE A 1 183 ? 8.196 12.429 -5.913 1.00 98.56 183 PHE A N 1
ATOM 1420 C CA . PHE A 1 183 ? 9.458 12.229 -5.186 1.00 98.56 183 PHE A CA 1
ATOM 1421 C C . PHE A 1 183 ? 10.171 10.918 -5.523 1.00 98.56 183 PHE A C 1
ATOM 1423 O O . PHE A 1 183 ? 11.351 10.762 -5.214 1.00 98.56 183 PHE A O 1
ATOM 1430 N N . VAL A 1 184 ? 9.509 9.978 -6.207 1.00 98.62 184 VAL A N 1
ATOM 1431 C CA . VAL A 1 184 ? 10.100 8.670 -6.550 1.00 98.62 184 VAL A CA 1
ATOM 1432 C C . VAL A 1 184 ? 11.375 8.798 -7.398 1.00 98.62 184 VAL A C 1
ATOM 1434 O O . VAL A 1 184 ? 12.231 7.915 -7.390 1.00 98.62 184 VAL A O 1
ATOM 1437 N N . ASN A 1 185 ? 11.557 9.937 -8.076 1.00 98.06 185 ASN A N 1
ATOM 1438 C CA . ASN A 1 185 ? 12.778 10.266 -8.810 1.00 98.06 185 ASN A CA 1
ATOM 1439 C C . ASN A 1 185 ? 14.034 10.352 -7.915 1.00 98.06 185 ASN A C 1
ATOM 1441 O O . ASN A 1 185 ? 15.138 10.154 -8.420 1.00 98.06 185 ASN A O 1
ATOM 1445 N N . GLY A 1 186 ? 13.895 10.571 -6.603 1.00 98.50 186 GLY A N 1
ATOM 1446 C CA . GLY A 1 186 ? 14.992 10.474 -5.635 1.00 98.50 186 GLY A CA 1
ATOM 1447 C C . GLY A 1 186 ? 15.568 9.058 -5.516 1.00 98.50 186 GLY A C 1
ATOM 1448 O O . GLY A 1 186 ? 16.712 8.891 -5.100 1.00 98.50 186 GLY A O 1
ATOM 1449 N N . ALA A 1 187 ? 14.812 8.040 -5.936 1.00 98.62 187 ALA A N 1
ATOM 1450 C CA . ALA A 1 187 ? 15.216 6.638 -5.960 1.00 98.62 187 ALA A CA 1
ATOM 1451 C C . ALA A 1 187 ? 15.474 6.101 -7.380 1.00 98.62 187 ALA A C 1
ATOM 1453 O O . ALA A 1 187 ? 15.473 4.887 -7.583 1.00 98.62 187 ALA A O 1
ATOM 1454 N N . GLN A 1 188 ? 15.718 6.974 -8.368 1.00 98.75 188 GLN A N 1
ATOM 1455 C CA . GLN A 1 188 ? 15.829 6.575 -9.777 1.00 98.75 188 GLN A CA 1
ATOM 1456 C C . GLN A 1 188 ? 16.868 5.471 -10.017 1.00 98.75 188 GLN A C 1
ATOM 1458 O O . GLN A 1 188 ? 16.597 4.542 -10.765 1.00 98.75 188 GLN A O 1
ATOM 1463 N N . THR A 1 189 ? 18.015 5.501 -9.331 1.00 98.69 189 THR A N 1
ATOM 1464 C CA . THR A 1 189 ? 19.033 4.444 -9.453 1.00 98.69 189 THR A CA 1
ATOM 1465 C C . THR A 1 189 ? 18.503 3.070 -9.045 1.00 98.69 189 THR A C 1
ATOM 1467 O O . THR A 1 189 ? 18.834 2.079 -9.684 1.00 98.69 189 THR A O 1
ATOM 1470 N N . ILE A 1 190 ? 17.653 2.987 -8.015 1.00 98.81 190 ILE A N 1
ATOM 1471 C CA . ILE A 1 190 ? 17.022 1.718 -7.625 1.00 98.81 190 ILE A CA 1
ATOM 1472 C C . ILE A 1 190 ? 16.048 1.250 -8.712 1.00 98.81 190 ILE A C 1
ATOM 1474 O O . ILE A 1 190 ? 15.967 0.061 -9.016 1.00 98.81 190 ILE A O 1
ATOM 1478 N N . ILE A 1 191 ? 15.328 2.183 -9.329 1.00 98.88 191 ILE A N 1
ATOM 1479 C CA . ILE A 1 191 ? 14.345 1.871 -10.366 1.00 98.88 191 ILE A CA 1
ATOM 1480 C C . ILE A 1 191 ? 15.034 1.362 -11.640 1.00 98.88 191 ILE A C 1
ATOM 1482 O O . ILE A 1 191 ? 14.669 0.306 -12.161 1.00 98.88 191 ILE A O 1
ATOM 1486 N N . ASP A 1 192 ? 16.061 2.070 -12.102 1.00 98.62 192 ASP A N 1
ATOM 1487 C CA . ASP A 1 192 ? 16.776 1.769 -13.345 1.00 98.62 192 ASP A CA 1
ATOM 1488 C C . ASP A 1 192 ? 17.625 0.501 -13.198 1.00 98.62 192 ASP A C 1
ATOM 1490 O O . ASP A 1 192 ? 17.562 -0.413 -14.022 1.00 98.62 192 ASP A O 1
ATOM 1494 N N . GLU A 1 193 ? 18.393 0.401 -12.110 1.00 98.44 193 GLU A N 1
ATOM 1495 C CA . GLU A 1 193 ? 19.403 -0.648 -11.974 1.00 98.44 193 GLU A CA 1
ATOM 1496 C C . GLU A 1 193 ? 18.888 -1.934 -11.335 1.00 98.44 193 GLU A C 1
ATOM 1498 O O . GLU A 1 193 ? 19.558 -2.963 -11.442 1.00 98.44 193 GLU A O 1
ATOM 1503 N N . PHE A 1 194 ? 17.719 -1.902 -10.694 1.00 98.56 194 PHE A N 1
ATOM 1504 C CA . PHE A 1 194 ? 17.178 -3.062 -9.995 1.00 98.56 194 PHE A CA 1
ATOM 1505 C C . PHE A 1 194 ? 15.749 -3.371 -10.432 1.00 98.56 194 PHE A C 1
ATOM 1507 O O . PHE A 1 194 ? 15.530 -4.382 -11.094 1.00 98.56 194 PHE A O 1
ATOM 1514 N N . ILE A 1 195 ? 14.784 -2.501 -10.128 1.00 98.50 195 ILE A N 1
ATOM 1515 C CA . ILE A 1 195 ? 13.352 -2.793 -10.338 1.00 98.50 195 ILE A CA 1
ATOM 1516 C C . ILE A 1 195 ? 13.043 -3.104 -11.808 1.00 98.50 195 ILE A C 1
ATOM 1518 O O . ILE A 1 195 ? 12.349 -4.074 -12.092 1.00 98.50 195 ILE A O 1
ATOM 1522 N N . SER A 1 196 ? 13.563 -2.314 -12.747 1.00 98.38 196 SER A N 1
ATOM 1523 C CA . SER A 1 196 ? 13.250 -2.483 -14.171 1.00 98.38 196 SER A CA 1
ATOM 1524 C C . SER A 1 196 ? 14.136 -3.500 -14.899 1.00 98.38 196 SER A C 1
ATOM 1526 O O . SER A 1 196 ? 13.763 -3.955 -15.977 1.00 98.38 196 SER A O 1
ATOM 1528 N N . SER A 1 197 ? 15.302 -3.874 -14.358 1.00 97.75 197 SER A N 1
ATOM 1529 C CA . SER A 1 197 ? 16.325 -4.584 -15.145 1.00 97.75 197 SER A CA 1
ATOM 1530 C C . SER A 1 197 ? 16.985 -5.789 -14.468 1.00 97.75 197 SER A C 1
ATOM 1532 O O . SER A 1 197 ? 17.676 -6.547 -15.149 1.00 97.75 197 SER A O 1
ATOM 1534 N N . ALA A 1 198 ? 16.783 -6.022 -13.166 1.00 96.56 198 ALA A N 1
ATOM 1535 C CA . ALA A 1 198 ? 17.495 -7.079 -12.438 1.00 96.56 198 ALA A CA 1
ATOM 1536 C C . ALA A 1 198 ? 17.205 -8.497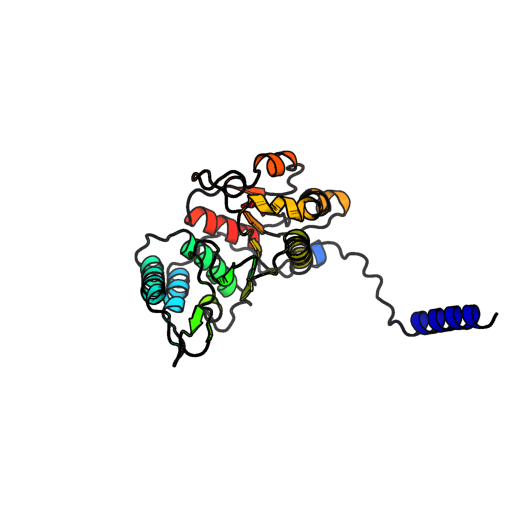 -12.945 1.00 96.56 198 ALA A C 1
ATOM 1538 O O . ALA A 1 198 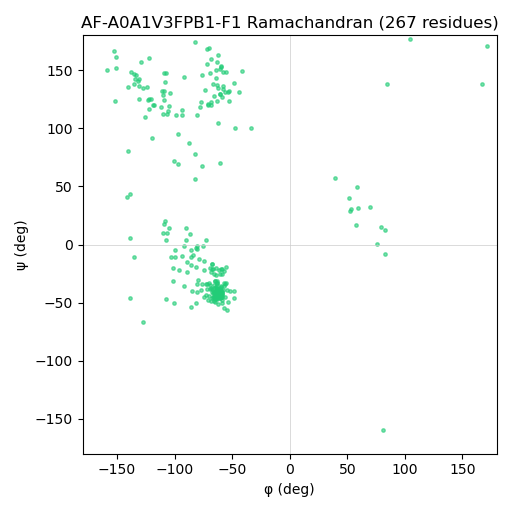? 18.117 -9.323 -12.962 1.00 96.56 198 ALA A O 1
ATOM 1539 N N . ASP A 1 199 ? 15.979 -8.783 -13.389 1.00 94.31 199 ASP A N 1
ATOM 1540 C CA . ASP A 1 199 ? 15.654 -10.112 -13.913 1.00 94.31 199 ASP A CA 1
ATOM 1541 C C . ASP A 1 199 ? 16.445 -10.419 -15.192 1.00 94.31 199 ASP A C 1
ATOM 1543 O O . ASP A 1 199 ? 17.073 -11.465 -15.303 1.00 94.31 199 ASP A O 1
ATOM 1547 N N . GLN A 1 200 ? 16.531 -9.461 -16.116 1.00 95.31 200 GLN A N 1
ATOM 1548 C CA . GLN A 1 200 ? 17.289 -9.657 -17.355 1.00 95.31 200 GLN A CA 1
ATOM 1549 C C . GLN A 1 200 ? 18.803 -9.645 -17.131 1.00 95.31 200 GLN A C 1
ATOM 1551 O O . GLN A 1 200 ? 19.542 -10.361 -17.806 1.00 95.31 200 GLN A O 1
ATOM 1556 N N . LYS A 1 201 ? 19.292 -8.844 -16.176 1.00 95.44 201 LYS A N 1
ATOM 1557 C CA . LYS A 1 201 ? 20.731 -8.757 -15.884 1.00 95.44 201 LYS A CA 1
ATOM 1558 C C . LYS A 1 201 ? 21.248 -9.949 -15.080 1.00 95.44 201 LYS A C 1
ATOM 1560 O O . LYS A 1 201 ? 22.375 -10.383 -15.309 1.00 95.44 201 LYS A O 1
ATOM 1565 N N . TRP A 1 202 ? 20.465 -10.433 -14.117 1.00 95.75 202 TRP A N 1
ATOM 1566 C CA . TRP A 1 202 ? 20.940 -11.340 -13.065 1.00 95.75 202 TRP A CA 1
ATOM 1567 C C . TRP A 1 202 ? 19.975 -12.486 -12.741 1.00 95.75 202 TRP A C 1
ATOM 1569 O O . TRP A 1 202 ? 20.221 -13.214 -11.783 1.00 95.75 202 TRP A O 1
ATOM 1579 N N . SER A 1 203 ? 18.870 -12.636 -13.481 1.00 93.31 203 SER A N 1
ATOM 1580 C CA . SER A 1 203 ? 17.790 -13.590 -13.169 1.00 93.31 203 SER A CA 1
ATOM 1581 C C . SER A 1 203 ? 17.255 -13.439 -11.740 1.00 93.31 203 SER A C 1
ATOM 1583 O O . SER A 1 203 ? 16.830 -14.402 -11.099 1.00 93.31 203 SER A O 1
ATOM 1585 N N . GLN A 1 204 ? 17.305 -12.208 -11.219 1.00 93.44 204 GLN A N 1
ATOM 1586 C CA . GLN A 1 204 ? 16.823 -11.870 -9.891 1.00 93.44 204 GLN A CA 1
ATOM 1587 C C . GLN A 1 204 ? 15.425 -11.262 -9.985 1.00 93.44 204 GLN A C 1
ATOM 1589 O O . GLN A 1 204 ? 15.242 -10.136 -10.446 1.00 93.44 204 GLN A O 1
ATOM 1594 N N . THR A 1 205 ? 14.436 -11.998 -9.483 1.00 93.88 205 THR A N 1
ATOM 1595 C CA . THR A 1 205 ? 13.035 -11.567 -9.465 1.00 93.88 205 THR A CA 1
ATOM 1596 C C . THR A 1 205 ? 12.674 -10.842 -8.168 1.00 93.88 205 THR A C 1
ATOM 1598 O O . THR A 1 205 ? 13.091 -11.258 -7.086 1.00 93.88 205 THR A O 1
ATOM 1601 N N . SER A 1 206 ? 11.817 -9.826 -8.259 1.00 95.81 206 SER A N 1
ATOM 1602 C CA . SER A 1 206 ? 11.262 -9.070 -7.129 1.00 95.81 206 SER A CA 1
ATOM 1603 C C . SER A 1 206 ? 9.754 -8.902 -7.316 1.00 95.81 206 SER A C 1
ATOM 1605 O O . SER A 1 206 ? 9.281 -8.772 -8.442 1.00 95.81 206 SER A O 1
ATOM 1607 N N . SER A 1 207 ? 8.996 -8.907 -6.219 1.00 95.62 207 SER A N 1
ATOM 1608 C CA . SER A 1 207 ? 7.551 -8.631 -6.194 1.00 95.62 207 SER A CA 1
ATOM 1609 C C . SER A 1 207 ? 7.216 -7.284 -5.539 1.00 95.62 207 SER A C 1
ATOM 1611 O O . SER A 1 207 ? 6.068 -7.074 -5.140 1.00 95.62 207 SER A O 1
ATOM 1613 N N . VAL A 1 208 ? 8.194 -6.375 -5.408 1.00 98.69 208 VAL A N 1
ATOM 1614 C CA . VAL A 1 208 ? 7.991 -5.079 -4.741 1.00 98.69 208 VAL A CA 1
ATOM 1615 C C . VAL A 1 208 ? 6.873 -4.277 -5.413 1.00 98.69 208 VAL A C 1
ATOM 1617 O O . VAL A 1 208 ? 6.785 -4.210 -6.642 1.00 98.69 208 VAL A O 1
ATOM 1620 N N . VAL A 1 209 ? 6.018 -3.670 -4.595 1.00 98.94 209 VAL A N 1
ATOM 1621 C CA . VAL A 1 209 ? 4.951 -2.765 -5.029 1.00 98.94 209 VAL A CA 1
ATOM 1622 C C . VAL A 1 209 ? 5.359 -1.332 -4.738 1.00 98.94 209 VAL A C 1
ATOM 1624 O O . VAL A 1 209 ? 5.750 -1.024 -3.615 1.00 98.94 209 VAL A O 1
ATOM 1627 N N . LEU A 1 210 ? 5.247 -0.452 -5.725 1.00 98.94 210 LEU A N 1
ATOM 1628 C CA . LEU A 1 210 ? 5.411 0.986 -5.552 1.00 98.94 210 LEU A CA 1
ATOM 1629 C C . LEU A 1 210 ? 4.025 1.619 -5.609 1.00 98.94 210 LEU A C 1
ATOM 1631 O O . LEU A 1 210 ? 3.379 1.559 -6.649 1.00 98.94 210 LEU A O 1
ATOM 1635 N N . LEU A 1 211 ? 3.581 2.206 -4.497 1.00 98.94 211 LEU A N 1
ATOM 1636 C CA . LEU A 1 211 ? 2.361 3.009 -4.427 1.00 98.94 211 LEU A CA 1
ATOM 1637 C C . LEU A 1 211 ? 2.739 4.477 -4.636 1.00 98.94 211 LEU A C 1
ATOM 1639 O O . LEU A 1 211 ? 3.415 5.067 -3.785 1.00 98.94 211 LEU A O 1
ATOM 1643 N N . LEU A 1 212 ? 2.336 5.056 -5.767 1.00 98.88 212 LEU A N 1
ATOM 1644 C CA . LEU A 1 212 ? 2.762 6.384 -6.207 1.00 98.88 212 LEU A CA 1
ATOM 1645 C C . LEU A 1 212 ? 1.552 7.316 -6.358 1.00 98.88 212 LEU A C 1
ATOM 1647 O O . LEU A 1 212 ? 0.970 7.396 -7.441 1.00 98.88 212 LEU A O 1
ATOM 1651 N N . PRO A 1 213 ? 1.174 8.073 -5.306 1.00 98.69 213 PRO A N 1
ATOM 1652 C CA . PRO A 1 213 ? 0.066 9.016 -5.399 1.00 98.69 213 PRO A CA 1
ATOM 1653 C C . PRO A 1 213 ? 0.234 9.972 -6.586 1.00 98.69 213 PRO A C 1
ATOM 1655 O O . PRO A 1 213 ? 1.250 10.660 -6.705 1.00 98.69 213 PRO A O 1
ATOM 1658 N N . HIS A 1 214 ? -0.767 9.996 -7.464 1.00 98.50 214 HIS A N 1
ATOM 1659 C CA . HIS A 1 214 ? -0.744 10.701 -8.739 1.00 98.50 214 HIS A CA 1
ATOM 1660 C C . HIS A 1 214 ? -2.100 11.355 -9.010 1.00 98.50 214 HIS A C 1
ATOM 1662 O O . HIS A 1 214 ? -3.141 10.720 -8.852 1.00 98.50 214 HIS A O 1
ATOM 1668 N N . GLY A 1 215 ? -2.096 12.608 -9.466 1.00 97.88 215 GLY A N 1
ATOM 1669 C CA . GLY A 1 215 ? -3.321 13.313 -9.829 1.00 97.88 215 GLY A CA 1
ATOM 1670 C C . GLY A 1 215 ? -3.110 14.812 -10.017 1.00 97.88 215 GLY A C 1
ATOM 1671 O O . GLY A 1 215 ? -2.425 15.464 -9.238 1.00 97.88 215 GLY A O 1
ATOM 1672 N N . TYR A 1 216 ? -3.728 15.387 -11.050 1.00 97.56 216 TYR A N 1
ATOM 1673 C CA . TYR A 1 216 ? -3.657 16.825 -11.323 1.00 97.56 216 TYR A CA 1
ATOM 1674 C C . TYR A 1 216 ? -4.759 17.582 -10.573 1.00 97.56 216 TYR A C 1
ATOM 1676 O O . TYR A 1 216 ? -5.834 17.837 -11.112 1.00 97.56 216 TYR A O 1
ATOM 1684 N N . GLU A 1 217 ? -4.469 17.970 -9.331 1.00 97.19 217 GLU A N 1
ATOM 1685 C CA . GLU A 1 217 ? -5.433 18.617 -8.420 1.00 97.19 217 GLU A CA 1
ATOM 1686 C C . GLU A 1 217 ? -5.132 20.102 -8.142 1.00 97.19 217 GLU A C 1
ATOM 1688 O O . GLU A 1 217 ? -5.735 20.721 -7.268 1.00 97.19 217 GLU A O 1
ATOM 1693 N N . GLY A 1 218 ? -4.186 20.698 -8.875 1.00 95.62 218 GLY A N 1
ATOM 1694 C CA . GLY A 1 218 ? -3.803 22.106 -8.702 1.00 95.62 218 GLY A CA 1
ATOM 1695 C C . GLY A 1 218 ? -2.861 22.373 -7.521 1.00 95.62 218 GLY A C 1
ATOM 1696 O O . GLY A 1 218 ? -2.677 23.528 -7.148 1.00 95.62 218 GLY A O 1
ATOM 1697 N N . GLN A 1 219 ? -2.238 21.331 -6.959 1.00 95.44 219 GLN A N 1
ATOM 1698 C CA . GLN A 1 219 ? -1.308 21.431 -5.822 1.00 95.44 219 GLN A CA 1
ATOM 1699 C C . GLN A 1 219 ? 0.125 21.845 -6.221 1.00 95.44 219 GLN A C 1
ATOM 1701 O O . GLN A 1 219 ? 0.975 22.062 -5.361 1.00 95.44 219 GLN A O 1
ATOM 1706 N N . GLY A 1 220 ? 0.389 22.014 -7.520 1.00 96.06 220 GLY A N 1
ATOM 1707 C CA . GLY A 1 220 ? 1.684 22.446 -8.049 1.00 96.06 220 GLY A CA 1
ATOM 1708 C C . GLY A 1 220 ? 2.498 21.315 -8.689 1.00 96.06 220 GLY A C 1
ATOM 1709 O O . GLY A 1 220 ? 2.061 20.164 -8.710 1.00 96.06 220 GLY A O 1
ATOM 1710 N N . PRO A 1 221 ? 3.668 21.645 -9.263 1.00 94.75 221 PRO A N 1
ATOM 1711 C CA . PRO A 1 221 ? 4.422 20.747 -10.141 1.00 94.75 221 PRO A CA 1
ATOM 1712 C C . PRO A 1 221 ? 5.057 19.537 -9.444 1.00 94.75 221 PRO A C 1
ATOM 1714 O O . PRO A 1 221 ? 5.343 18.570 -10.138 1.00 94.75 221 PRO A O 1
ATOM 1717 N N . ASP A 1 222 ? 5.250 19.591 -8.123 1.00 95.00 222 ASP A N 1
ATOM 1718 C CA . ASP A 1 222 ? 5.872 18.521 -7.323 1.00 95.00 222 ASP A CA 1
ATOM 1719 C C . ASP A 1 222 ? 4.849 17.723 -6.486 1.00 95.00 222 ASP A C 1
ATOM 1721 O O . ASP A 1 222 ? 5.216 17.030 -5.544 1.00 95.00 222 ASP A O 1
ATOM 1725 N N . HIS A 1 223 ? 3.558 17.880 -6.789 1.00 97.81 223 HIS A N 1
ATOM 1726 C CA . HIS A 1 223 ? 2.437 17.199 -6.126 1.00 97.81 223 HIS A CA 1
ATOM 1727 C C . HIS A 1 223 ? 1.371 16.816 -7.164 1.00 97.81 223 HIS A C 1
ATOM 1729 O O . HIS A 1 223 ? 0.178 17.055 -6.967 1.00 97.81 223 HIS A O 1
ATOM 1735 N N . SER A 1 224 ? 1.806 16.339 -8.334 1.00 97.62 224 SER A N 1
ATOM 1736 C CA . SER A 1 224 ? 0.914 16.060 -9.463 1.00 97.62 224 SER A CA 1
ATOM 1737 C C . SER A 1 224 ? 1.256 14.767 -10.195 1.00 97.62 224 SER A C 1
ATOM 1739 O O . SER A 1 224 ? 0.357 13.996 -10.543 1.00 97.62 224 SER A O 1
ATOM 1741 N N . SER A 1 225 ? 2.535 14.525 -10.496 1.00 98.38 225 SER A N 1
ATOM 1742 C CA . SER A 1 225 ? 2.947 13.498 -11.451 1.00 98.38 225 SER A CA 1
ATOM 1743 C C . SER A 1 225 ? 3.883 12.457 -10.850 1.00 98.38 225 SER A C 1
ATOM 1745 O O . SER A 1 225 ? 5.049 12.730 -10.585 1.00 98.38 225 SER A O 1
ATOM 1747 N N . ALA A 1 226 ? 3.419 11.205 -10.823 1.00 98.50 226 ALA A N 1
ATOM 1748 C CA . ALA A 1 226 ? 4.265 10.034 -10.596 1.00 98.50 226 ALA A CA 1
ATOM 1749 C C . ALA A 1 226 ? 5.165 9.682 -11.798 1.00 98.50 226 ALA A C 1
ATOM 1751 O O . ALA A 1 226 ? 5.875 8.680 -11.761 1.00 98.50 226 ALA A O 1
ATOM 1752 N N . ARG A 1 227 ? 5.150 10.490 -12.873 1.00 98.50 227 ARG A N 1
ATOM 1753 C CA . ARG A 1 227 ? 5.948 10.290 -14.095 1.00 98.50 227 ARG A CA 1
ATOM 1754 C C . ARG A 1 227 ? 5.667 8.947 -14.768 1.00 98.50 227 ARG A C 1
ATOM 1756 O O . ARG A 1 227 ? 6.589 8.200 -15.099 1.00 98.50 227 ARG A O 1
ATOM 1763 N N . ILE A 1 228 ? 4.381 8.646 -14.970 1.00 98.62 228 ILE A N 1
ATOM 1764 C CA . ILE A 1 228 ? 3.903 7.403 -15.603 1.00 98.62 228 ILE A CA 1
ATOM 1765 C C . ILE A 1 228 ? 4.662 7.126 -16.909 1.00 98.62 228 ILE A C 1
ATOM 1767 O O . ILE A 1 228 ? 5.064 5.993 -17.167 1.00 98.62 228 ILE A O 1
ATOM 1771 N N . GLU A 1 229 ? 4.936 8.162 -17.705 1.00 98.75 229 GLU A N 1
ATOM 1772 C CA . GLU A 1 229 ? 5.684 8.071 -18.959 1.00 98.75 229 GLU A CA 1
ATOM 1773 C C . GLU A 1 229 ? 7.068 7.427 -18.805 1.00 98.75 229 GLU A C 1
ATOM 1775 O O . GLU A 1 229 ? 7.515 6.716 -19.703 1.00 98.75 229 GLU A O 1
ATOM 1780 N N . ARG A 1 230 ? 7.734 7.626 -17.661 1.00 98.69 230 ARG A N 1
ATOM 1781 C CA . ARG A 1 230 ? 9.059 7.063 -17.386 1.00 98.69 230 ARG A CA 1
ATOM 1782 C C . ARG A 1 230 ? 8.973 5.571 -17.100 1.00 98.69 230 ARG A C 1
ATOM 1784 O O . ARG A 1 230 ? 9.751 4.806 -17.660 1.00 98.69 230 ARG A O 1
ATOM 1791 N N . PHE A 1 231 ? 8.010 5.146 -16.283 1.00 98.81 231 PHE A N 1
ATOM 1792 C CA . PHE A 1 231 ? 7.780 3.721 -16.033 1.00 98.81 231 PHE A CA 1
ATOM 1793 C C . PHE A 1 231 ? 7.383 2.989 -17.314 1.00 98.81 231 PHE A C 1
ATOM 1795 O O . PHE A 1 231 ? 7.926 1.926 -17.596 1.00 98.81 231 PHE A O 1
ATOM 1802 N N . LEU A 1 232 ? 6.523 3.588 -18.143 1.00 98.69 232 LEU A N 1
ATOM 1803 C CA . LEU A 1 232 ? 6.162 3.018 -19.442 1.00 98.69 232 LEU A CA 1
ATOM 1804 C C . LEU A 1 232 ? 7.360 2.915 -20.394 1.00 98.69 232 LEU A C 1
ATOM 1806 O O . LEU A 1 232 ? 7.485 1.917 -21.094 1.00 98.69 232 LEU A O 1
ATOM 1810 N N . GLN A 1 233 ? 8.265 3.899 -20.400 1.00 98.69 233 GLN A N 1
ATOM 1811 C CA . GLN A 1 233 ? 9.493 3.839 -21.200 1.00 98.69 233 GLN A CA 1
ATOM 1812 C C . GLN A 1 233 ? 10.421 2.688 -20.777 1.00 98.69 233 GLN A C 1
ATOM 1814 O O . GLN A 1 233 ? 11.116 2.126 -21.619 1.00 98.69 233 GLN A O 1
ATOM 1819 N N . MET A 1 234 ? 10.438 2.348 -19.488 1.00 98.50 234 MET A N 1
ATOM 1820 C CA . MET A 1 234 ? 11.247 1.259 -18.936 1.00 98.50 234 MET A CA 1
ATOM 1821 C C . MET A 1 234 ? 10.577 -0.120 -19.053 1.00 98.50 234 MET A C 1
ATOM 1823 O O . MET A 1 234 ? 11.225 -1.120 -18.758 1.00 98.50 234 MET A O 1
ATOM 1827 N N . CYS A 1 235 ? 9.303 -0.207 -19.452 1.00 98.56 235 CYS A N 1
ATOM 1828 C CA . CYS A 1 235 ? 8.617 -1.489 -19.629 1.00 98.56 235 CYS A CA 1
ATOM 1829 C C . CYS A 1 235 ? 9.159 -2.230 -20.860 1.00 98.56 235 CYS A C 1
ATOM 1831 O O . CYS A 1 235 ? 9.049 -1.743 -21.985 1.00 98.56 235 CYS A O 1
ATOM 1833 N N . ALA A 1 236 ? 9.696 -3.429 -20.653 1.00 98.12 236 ALA A N 1
ATOM 1834 C CA . ALA A 1 236 ? 10.148 -4.336 -21.704 1.00 98.12 236 ALA A CA 1
ATOM 1835 C C . ALA A 1 236 ? 10.207 -5.771 -21.161 1.00 98.12 236 ALA A C 1
ATOM 1837 O O . ALA A 1 236 ? 10.452 -5.962 -19.976 1.00 98.12 236 ALA A O 1
ATOM 1838 N N . GLU A 1 237 ? 10.004 -6.778 -22.016 1.00 96.62 237 GLU A N 1
ATOM 1839 C CA . GLU A 1 237 ? 10.181 -8.200 -21.652 1.00 96.62 237 GLU A CA 1
ATOM 1840 C C . GLU A 1 237 ? 9.430 -8.626 -20.374 1.00 96.62 237 GLU A C 1
ATOM 1842 O O . GLU A 1 237 ? 9.959 -9.357 -19.537 1.00 96.62 237 GLU A O 1
ATOM 1847 N N . ASP A 1 238 ? 8.202 -8.121 -20.202 1.00 95.81 238 ASP A N 1
ATOM 1848 C CA . ASP A 1 238 ? 7.352 -8.367 -19.030 1.00 95.81 238 ASP A CA 1
ATOM 1849 C C . ASP A 1 238 ? 8.051 -8.081 -17.682 1.00 95.81 238 ASP A C 1
ATOM 1851 O O . ASP A 1 238 ? 7.734 -8.694 -16.659 1.00 95.81 238 ASP A O 1
ATOM 1855 N N . ASN A 1 239 ? 9.014 -7.150 -17.666 1.00 97.38 239 ASN A N 1
ATOM 1856 C CA . ASN A 1 239 ? 9.860 -6.860 -16.508 1.00 97.38 239 ASN A CA 1
ATOM 1857 C C . ASN A 1 239 ? 9.088 -6.341 -15.289 1.00 97.38 239 ASN A C 1
ATOM 1859 O O . ASN A 1 239 ? 9.469 -6.656 -14.164 1.00 97.38 239 ASN A O 1
ATOM 1863 N N . MET A 1 240 ? 8.008 -5.586 -15.495 1.00 98.31 240 MET A N 1
ATOM 1864 C CA . MET A 1 240 ? 7.153 -5.035 -14.442 1.00 98.31 240 MET A CA 1
ATOM 1865 C C . MET A 1 240 ? 5.721 -4.818 -14.932 1.00 98.31 240 MET A C 1
ATOM 1867 O O . MET A 1 240 ? 5.438 -4.818 -16.130 1.00 98.31 240 MET A O 1
ATOM 1871 N N . ARG A 1 241 ? 4.807 -4.591 -13.988 1.00 98.50 241 ARG A N 1
ATOM 1872 C CA . ARG A 1 241 ? 3.419 -4.206 -14.260 1.00 98.50 241 ARG A CA 1
ATOM 1873 C C . ARG A 1 241 ? 3.205 -2.755 -13.865 1.00 98.50 241 ARG A C 1
ATOM 1875 O O . ARG A 1 241 ? 3.557 -2.379 -12.756 1.00 98.50 241 ARG A O 1
ATOM 1882 N N . VAL A 1 242 ? 2.598 -1.964 -14.744 1.00 98.75 242 VAL A N 1
ATOM 1883 C CA . VAL A 1 242 ? 2.221 -0.572 -14.466 1.00 98.75 242 VAL A CA 1
ATOM 1884 C C . VAL A 1 242 ? 0.707 -0.464 -14.573 1.00 98.75 242 VAL A C 1
ATOM 1886 O O . VAL A 1 242 ? 0.135 -0.773 -15.619 1.00 98.75 242 VAL A O 1
ATOM 1889 N N . VAL A 1 243 ? 0.050 -0.061 -13.490 1.00 98.69 243 VAL A N 1
ATOM 1890 C CA . VAL A 1 243 ? -1.410 0.039 -13.400 1.00 98.69 243 VAL A CA 1
ATOM 1891 C C . VAL A 1 243 ? -1.815 1.410 -12.867 1.00 98.69 243 VAL A C 1
ATOM 1893 O O . VAL A 1 243 ? -1.035 2.076 -12.210 1.00 98.69 243 VAL A O 1
ATOM 1896 N N . ASN A 1 244 ? -3.043 1.834 -13.160 1.00 98.44 244 ASN A N 1
ATOM 1897 C CA . ASN A 1 244 ? -3.642 3.040 -12.584 1.00 98.44 244 ASN A CA 1
ATOM 1898 C C . ASN A 1 244 ? -5.124 2.748 -12.279 1.00 98.44 244 ASN A C 1
ATOM 1900 O O . ASN A 1 244 ? -5.992 2.995 -13.127 1.00 98.44 244 ASN A O 1
ATOM 1904 N N . PRO A 1 245 ? -5.430 2.080 -11.148 1.00 98.38 245 PRO A N 1
ATOM 1905 C CA . PRO A 1 245 ? -6.785 1.645 -10.836 1.00 98.38 245 PRO A CA 1
ATOM 1906 C C . PRO A 1 245 ? -7.715 2.838 -10.583 1.00 98.38 245 PRO A C 1
ATOM 1908 O O . PRO A 1 245 ? -7.374 3.769 -9.867 1.00 98.38 245 PRO A O 1
ATOM 1911 N N . SER A 1 246 ? -8.940 2.781 -11.108 1.00 98.00 246 SER A N 1
ATOM 1912 C CA . SER A 1 246 ? -9.945 3.846 -10.937 1.00 98.00 246 SER A CA 1
ATOM 1913 C C . SER A 1 246 ? -10.984 3.564 -9.847 1.00 98.00 246 SER A C 1
ATOM 1915 O O . SER A 1 246 ? -11.840 4.402 -9.570 1.00 98.00 246 SER A O 1
ATOM 1917 N N . THR A 1 247 ? -10.946 2.378 -9.230 1.00 98.38 247 THR A N 1
ATOM 1918 C CA . THR A 1 247 ? -11.865 1.979 -8.155 1.00 98.38 247 THR A CA 1
ATOM 1919 C C . THR A 1 247 ? -11.114 1.246 -7.050 1.00 98.38 247 THR A C 1
ATOM 1921 O O . THR A 1 247 ? -10.171 0.502 -7.326 1.00 98.38 247 THR A O 1
ATOM 1924 N N . GLY A 1 248 ? -11.580 1.393 -5.804 1.00 98.12 248 GLY A N 1
ATOM 1925 C CA . GLY A 1 248 ? -11.011 0.673 -4.661 1.00 98.12 248 GLY A CA 1
ATOM 1926 C C . GLY A 1 248 ? -11.089 -0.849 -4.822 1.00 98.12 248 GLY A C 1
ATOM 1927 O O . GLY A 1 248 ? -10.148 -1.547 -4.471 1.00 98.12 248 GLY A O 1
ATOM 1928 N N . ALA A 1 249 ? -12.157 -1.372 -5.436 1.00 98.25 249 ALA A N 1
ATOM 1929 C CA . ALA A 1 249 ? -12.281 -2.803 -5.718 1.00 98.25 249 ALA A CA 1
ATOM 1930 C C . ALA A 1 249 ? -11.181 -3.307 -6.669 1.00 98.25 249 ALA A C 1
ATOM 1932 O O . ALA A 1 249 ? -10.592 -4.358 -6.430 1.00 98.25 249 ALA A O 1
ATOM 1933 N N . ASN A 1 250 ? -10.862 -2.551 -7.724 1.00 98.31 250 ASN A N 1
ATOM 1934 C CA . ASN A 1 250 ? -9.798 -2.946 -8.644 1.00 98.31 250 ASN A CA 1
ATOM 1935 C C . ASN A 1 250 ? -8.414 -2.864 -7.975 1.00 98.31 250 ASN A C 1
ATOM 1937 O O . ASN A 1 250 ? -7.600 -3.759 -8.171 1.00 98.31 250 ASN A O 1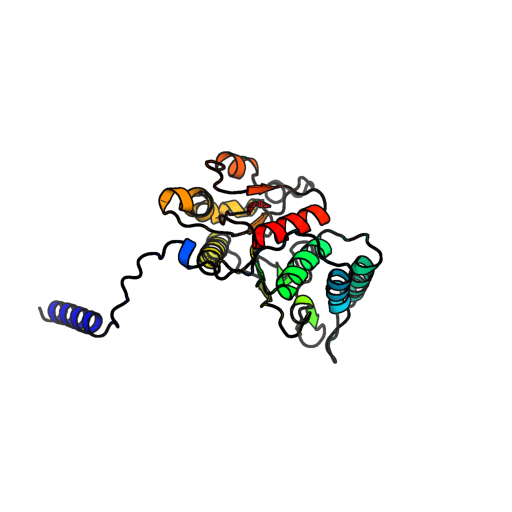
ATOM 1941 N N . HIS A 1 251 ? -8.180 -1.852 -7.128 1.00 98.69 251 HIS A N 1
ATOM 1942 C CA . HIS A 1 251 ? -6.974 -1.764 -6.287 1.00 98.69 251 HIS A CA 1
ATOM 1943 C C . HIS A 1 251 ? -6.844 -2.977 -5.354 1.00 98.69 251 HIS A C 1
ATOM 1945 O O . HIS A 1 251 ? -5.810 -3.639 -5.333 1.00 98.69 251 HIS A O 1
ATOM 1951 N N . PHE A 1 252 ? -7.927 -3.347 -4.664 1.00 98.88 252 PHE A N 1
ATOM 1952 C CA . PHE A 1 252 ? -7.993 -4.542 -3.819 1.00 98.88 252 PHE A CA 1
ATOM 1953 C C . PHE A 1 252 ? -7.583 -5.816 -4.575 1.00 98.88 252 PHE A C 1
ATOM 1955 O O . PHE A 1 252 ? -6.739 -6.579 -4.101 1.00 98.88 252 PHE A O 1
ATOM 1962 N N . HIS A 1 253 ? -8.156 -6.040 -5.763 1.00 98.69 253 HIS A N 1
ATOM 1963 C CA . HIS A 1 253 ? -7.870 -7.236 -6.554 1.00 98.69 253 HIS A CA 1
ATOM 1964 C C . HIS A 1 253 ? -6.432 -7.261 -7.070 1.00 98.69 253 HIS A C 1
ATOM 1966 O O . HIS A 1 253 ? -5.799 -8.312 -7.000 1.00 98.69 253 HIS A O 1
ATOM 1972 N N . VAL A 1 254 ? -5.901 -6.122 -7.521 1.00 98.56 254 VAL A N 1
ATOM 1973 C CA . VAL A 1 254 ? -4.512 -5.996 -7.989 1.00 98.56 254 VAL A CA 1
ATOM 1974 C C . VAL A 1 254 ? -3.516 -6.337 -6.878 1.00 98.56 254 VAL A C 1
ATOM 1976 O O . VAL A 1 254 ? -2.576 -7.095 -7.115 1.00 98.56 254 VAL A O 1
ATOM 1979 N N . LEU A 1 255 ? -3.724 -5.832 -5.657 1.00 98.69 255 LEU A N 1
ATOM 1980 C CA . LEU A 1 255 ? -2.830 -6.118 -4.529 1.00 98.69 255 LEU A CA 1
ATOM 1981 C C . LEU A 1 255 ? -2.852 -7.598 -4.134 1.00 98.69 255 LEU A C 1
ATOM 1983 O O . LEU A 1 255 ? -1.802 -8.193 -3.891 1.00 98.69 255 LEU A O 1
ATOM 1987 N N . ARG A 1 256 ? -4.040 -8.213 -4.107 1.00 98.25 256 ARG A N 1
ATOM 1988 C CA . ARG A 1 256 ? -4.169 -9.652 -3.838 1.00 98.25 256 ARG A CA 1
ATOM 1989 C C . ARG A 1 256 ? -3.547 -10.492 -4.942 1.00 98.25 256 ARG A C 1
ATOM 1991 O O . ARG A 1 256 ? -2.869 -11.467 -4.647 1.00 98.25 256 ARG A O 1
ATOM 1998 N N . GLU A 1 257 ? -3.732 -10.111 -6.201 1.00 97.19 257 GLU A N 1
ATOM 1999 C CA . GLU A 1 257 ? -3.095 -10.793 -7.325 1.00 97.19 257 GLU A CA 1
ATOM 2000 C C . GLU A 1 257 ? -1.569 -10.723 -7.217 1.00 97.19 257 GLU A C 1
ATOM 2002 O O . GLU A 1 257 ? -0.897 -11.738 -7.362 1.00 97.19 257 GLU A O 1
ATOM 2007 N N . GLN A 1 258 ? -1.016 -9.546 -6.913 1.00 97.69 258 GLN A N 1
ATOM 2008 C CA . GLN A 1 258 ? 0.425 -9.335 -6.774 1.00 97.69 258 GLN A CA 1
ATOM 2009 C C . GLN A 1 258 ? 1.070 -10.231 -5.717 1.00 97.69 258 GLN A C 1
ATOM 2011 O O . GLN A 1 258 ? 2.165 -10.736 -5.953 1.00 97.69 258 GLN A O 1
ATOM 2016 N N . ALA A 1 259 ? 0.396 -10.464 -4.590 1.00 96.50 259 ALA A N 1
ATOM 2017 C CA . ALA A 1 259 ? 0.905 -11.333 -3.531 1.00 96.50 259 ALA A CA 1
ATOM 2018 C C . ALA A 1 259 ? 1.153 -12.778 -4.011 1.00 96.50 259 ALA A C 1
ATOM 2020 O O . ALA A 1 259 ? 2.130 -13.417 -3.619 1.00 96.50 259 ALA A O 1
ATOM 2021 N N . TYR A 1 260 ? 0.294 -13.277 -4.903 1.00 94.81 260 TYR A N 1
ATOM 2022 C CA . TYR A 1 260 ? 0.335 -14.657 -5.393 1.00 94.81 260 TYR A CA 1
ATOM 2023 C C . TYR A 1 260 ? 0.927 -14.803 -6.802 1.00 94.81 260 TYR A C 1
ATOM 2025 O O . TYR A 1 260 ? 1.184 -15.924 -7.242 1.00 94.81 260 TYR A O 1
ATOM 2033 N N . ALA A 1 261 ? 1.142 -13.701 -7.525 1.00 92.44 261 ALA A N 1
ATOM 2034 C CA . ALA A 1 261 ? 1.570 -13.721 -8.919 1.00 92.44 261 ALA A CA 1
ATOM 2035 C C . ALA A 1 261 ? 2.940 -14.389 -9.091 1.00 92.44 261 ALA A C 1
ATOM 2037 O O . ALA A 1 261 ? 3.892 -14.113 -8.354 1.00 92.44 261 ALA A O 1
ATOM 2038 N N . ARG A 1 262 ? 3.032 -15.265 -10.095 1.00 90.00 262 ARG A N 1
ATOM 2039 C CA . ARG A 1 262 ? 4.262 -15.935 -10.528 1.00 90.00 262 ARG A CA 1
ATOM 2040 C C . ARG A 1 262 ? 4.352 -15.895 -12.063 1.00 90.00 262 ARG A C 1
ATOM 2042 O O . ARG A 1 262 ? 3.326 -16.134 -12.702 1.00 90.00 262 ARG A O 1
ATOM 2049 N N . PRO A 1 263 ? 5.529 -15.623 -12.664 1.00 90.19 263 PRO A N 1
ATOM 2050 C CA . PRO A 1 263 ? 6.794 -15.250 -12.015 1.00 90.19 263 PRO A CA 1
ATOM 2051 C C . PRO A 1 263 ? 6.690 -13.918 -11.254 1.00 90.19 263 PRO A C 1
ATOM 2053 O O . PRO A 1 263 ? 5.802 -13.108 -11.516 1.00 90.19 263 PRO A O 1
ATOM 2056 N N . ARG A 1 264 ? 7.571 -13.712 -10.267 1.00 92.75 264 ARG A N 1
ATOM 2057 C CA . ARG A 1 264 ? 7.562 -12.505 -9.428 1.00 92.75 264 ARG A CA 1
ATOM 2058 C C . ARG A 1 264 ? 8.028 -11.302 -10.251 1.00 92.75 264 ARG A C 1
ATOM 2060 O O . ARG A 1 264 ? 9.143 -11.305 -10.768 1.00 92.75 264 ARG A O 1
ATOM 2067 N N . ARG A 1 265 ? 7.166 -10.291 -10.364 1.00 96.75 265 ARG A N 1
ATOM 2068 C CA . ARG A 1 265 ? 7.422 -9.043 -11.095 1.00 96.75 265 ARG A CA 1
ATOM 2069 C C . ARG A 1 265 ? 7.064 -7.841 -10.223 1.00 96.75 265 ARG A C 1
ATOM 2071 O O . ARG A 1 265 ? 6.050 -7.917 -9.521 1.00 96.75 265 ARG A O 1
ATOM 2078 N N . PRO A 1 266 ? 7.823 -6.733 -10.272 1.00 98.62 266 PRO A N 1
ATOM 2079 C CA . PRO A 1 266 ? 7.429 -5.505 -9.602 1.00 98.62 266 PRO A CA 1
ATOM 2080 C C . PRO A 1 266 ? 6.098 -4.971 -10.128 1.00 98.62 266 PRO A C 1
ATOM 2082 O O . PRO A 1 266 ? 5.746 -5.163 -11.297 1.00 98.62 266 PRO A O 1
ATOM 2085 N N . LEU A 1 267 ? 5.374 -4.276 -9.258 1.00 98.88 267 LEU A N 1
ATOM 2086 C CA . LEU A 1 267 ? 4.106 -3.628 -9.572 1.00 98.88 267 LEU A CA 1
ATOM 2087 C C . LEU A 1 267 ? 4.195 -2.137 -9.245 1.00 98.88 267 LEU A C 1
ATOM 2089 O O . LEU A 1 267 ? 4.475 -1.762 -8.112 1.00 98.88 267 LEU A O 1
ATOM 2093 N N . ILE A 1 268 ? 3.918 -1.298 -10.233 1.00 98.88 268 ILE A N 1
ATOM 2094 C CA . ILE A 1 268 ? 3.840 0.156 -10.113 1.00 98.88 268 ILE A CA 1
ATOM 2095 C C . ILE A 1 268 ? 2.360 0.539 -10.143 1.00 98.88 268 ILE A C 1
ATOM 2097 O O . ILE A 1 268 ? 1.679 0.227 -11.125 1.00 98.88 268 ILE A O 1
ATOM 2101 N N . VAL A 1 269 ? 1.878 1.165 -9.067 1.00 98.69 269 VAL A N 1
ATOM 2102 C CA . VAL A 1 269 ? 0.474 1.563 -8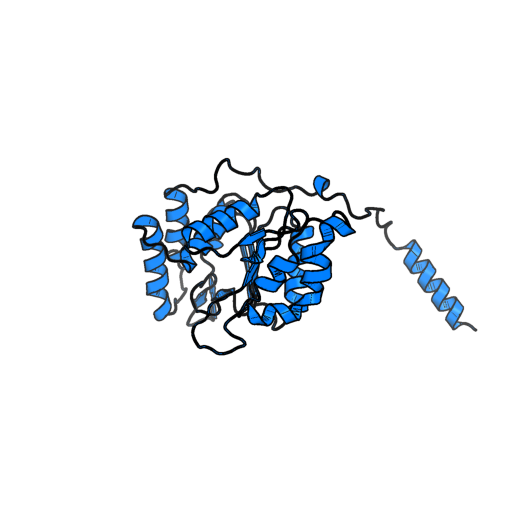.856 1.00 98.69 269 VAL A CA 1
ATOM 2103 C C . VAL A 1 269 ? 0.365 3.071 -8.715 1.00 98.69 269 VAL A C 1
ATOM 2105 O O . VAL A 1 269 ? 1.088 3.628 -7.856 1.00 98.69 269 VAL A O 1
#

Nearest PDB structures (foldseek):
  6km9-assembly1_A  TM=9.745E-01  e=2.274E-28  Vibrio vulnificus CMCP6
  6kma-assembly1_B  TM=9.741E-01  e=6.800E-28  Vibrio vulnificus CMCP6
  6kma-assembly2_D  TM=9.742E-01  e=1.041E-27  Vibrio vulnificus CMCP6
  6kma-assembly2_C  TM=9.746E-01  e=1.106E-27  Vibrio vulnificus CMCP6
  6kma-assembly1_A  TM=9.743E-01  e=1.500E-27  Vibrio vulnificus CMCP6

Organism: NCBI:txid255247